Protein AF-A0A8J6E3K5-F1 (afdb_monomer)

pLDDT: mean 75.83, std 26.61, range [22.38, 98.75]

InterPro domains:
  IPR000668 Peptidase C1A, papain C-terminal [PF00112] (22-249)
  IPR000668 Peptidase C1A, papain C-terminal [SM00645] (22-256)
  IPR013128 Peptidase C1A [PTHR12411] (25-248)
  IPR025660 Cysteine peptidase, histidine active site [PS00639] (202-212)
  IPR038765 Papain-like cysteine peptidase superfamily [SSF54001] (11-250)

Nearest PDB structures (foldseek):
  8b5f-assembly1_A  TM=8.573E-01  e=1.958E-23  Homo sapiens
  5vpl-assembly1_A  TM=9.1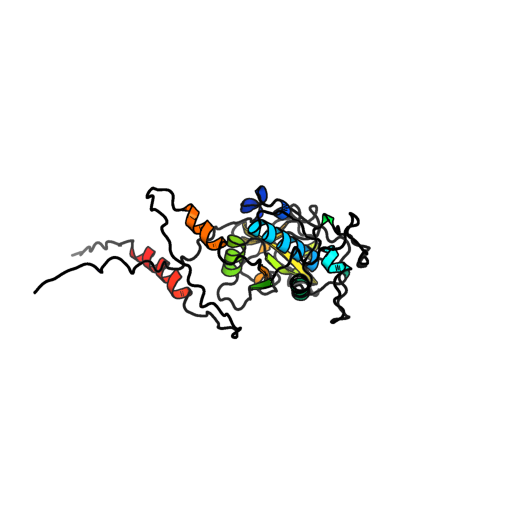21E-01  e=2.828E-18  Dermatophagoides farinae
  5vco-assembly2_E  TM=9.089E-01  e=4.333E-18  Dermatophagoides pteronyssinus
  5tdi-assembly1_A  TM=8.641E-01  e=6.721E-17  Homo sapiens
  1nb5-assembly1_A  TM=8.669E-01  e=3.276E-16  Sus scrofa

Organism: NCBI:txid201153

Sequence (329 aa):
MKHLFIALAVFATFTSSACLDLPNSFDARKKWGSSCPVLHDIKTQEHCGSCAFLSIAQVVSDRHCIATGSSIPFSAQWLMSCVDYEKEPDWVPCNGIPGNMVFDAVVEHGMVPETCLPYSSDDWVTPACPATCNDGTAFNKRTYTIKEYGIIDSASDDIVTAIQEEIFLRGPLFVAIDVYSDFNDYATGVYTCNQHSDEEPGAHAVRIVGWGVEDGIPYWLCTNTWGREWGSDGAFKIRRGVNECGIEGGFSAFPIFDRSGWALARMWAGKLVSGVSFLIAGLQFCSDVLSVKPLAAVSLRSRRKDLCESKEKSEYAGRGHRAIDLKMD

Structure (mmCIF, N/CA/C/O backbone):
data_AF-A0A8J6E3K5-F1
#
_entry.id   AF-A0A8J6E3K5-F1
#
loop_
_atom_site.group_PDB
_atom_site.id
_atom_site.type_symbol
_atom_site.label_atom_id
_atom_site.label_alt_id
_atom_site.label_comp_id
_atom_site.label_asym_id
_atom_site.label_entity_id
_atom_site.label_seq_id
_atom_site.pdbx_PDB_ins_code
_atom_site.Cartn_x
_atom_site.Cartn_y
_atom_site.Cartn_z
_atom_site.occupancy
_atom_site.B_iso_or_equiv
_atom_site.auth_seq_id
_atom_site.auth_comp_id
_atom_site.auth_asym_id
_atom_site.auth_atom_id
_atom_site.pdbx_PDB_model_num
ATOM 1 N N . MET A 1 1 ? -42.242 57.145 -8.388 1.00 32.75 1 MET A N 1
ATOM 2 C CA . MET A 1 1 ? -43.285 56.295 -8.996 1.00 32.75 1 MET A CA 1
ATOM 3 C C . MET A 1 1 ? -42.627 55.171 -9.777 1.00 32.75 1 MET A C 1
ATOM 5 O O . MET A 1 1 ? -42.050 55.437 -10.814 1.00 32.75 1 MET A O 1
ATOM 9 N N . LYS A 1 2 ? -42.675 53.959 -9.206 1.00 36.22 2 LYS A N 1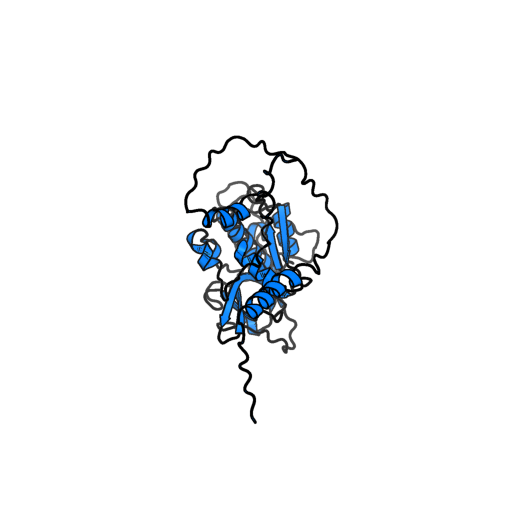
ATOM 10 C CA . LYS A 1 2 ? -42.964 52.680 -9.877 1.00 36.22 2 LYS A CA 1
ATOM 11 C C . LYS A 1 2 ? -42.411 52.512 -11.297 1.00 36.22 2 LYS A C 1
ATOM 13 O O . LYS A 1 2 ? -43.031 53.027 -12.204 1.00 36.22 2 LYS A O 1
ATOM 18 N N . HIS A 1 3 ? -41.354 51.715 -11.445 1.00 32.94 3 HIS A N 1
ATOM 19 C CA . HIS A 1 3 ? -41.186 50.590 -12.386 1.00 32.94 3 HIS A CA 1
ATOM 20 C C . HIS A 1 3 ? -39.803 49.984 -12.072 1.00 32.94 3 HIS A C 1
ATOM 22 O O . HIS A 1 3 ? -38.844 50.726 -11.936 1.00 32.94 3 HIS A O 1
ATOM 28 N N . LEU A 1 4 ? -39.573 48.689 -11.917 1.00 30.36 4 LEU A N 1
ATOM 29 C CA . LEU A 1 4 ? -40.425 47.516 -11.835 1.00 30.36 4 LEU A CA 1
ATOM 30 C C . LEU A 1 4 ? -39.474 46.392 -11.388 1.00 30.36 4 LEU A C 1
ATOM 32 O O . LEU A 1 4 ? -38.364 46.262 -11.894 1.00 30.36 4 LEU A O 1
ATOM 36 N N . PHE A 1 5 ? -39.921 45.640 -10.394 1.00 37.12 5 PHE A N 1
ATOM 37 C CA . PHE A 1 5 ? -39.362 44.389 -9.912 1.00 37.12 5 PHE A CA 1
ATOM 38 C C . PHE A 1 5 ? -38.934 43.465 -11.063 1.00 37.12 5 PHE A C 1
ATOM 40 O O . PHE A 1 5 ? -39.786 43.153 -11.882 1.00 37.12 5 PHE A O 1
ATOM 47 N N . ILE A 1 6 ? -37.668 43.029 -11.084 1.00 35.34 6 ILE A N 1
ATOM 48 C CA . ILE A 1 6 ? -37.152 41.690 -11.458 1.00 35.34 6 ILE A CA 1
ATOM 49 C C . ILE A 1 6 ? -35.643 41.742 -11.153 1.00 35.34 6 ILE A C 1
ATOM 51 O O . ILE A 1 6 ? -34.858 42.192 -11.976 1.00 35.34 6 ILE A O 1
ATOM 55 N N . ALA A 1 7 ? -35.239 41.363 -9.940 1.00 31.53 7 ALA A N 1
ATOM 56 C CA . ALA A 1 7 ? -33.861 40.968 -9.597 1.00 31.53 7 ALA A CA 1
ATOM 57 C C . ALA A 1 7 ? -33.824 40.423 -8.157 1.00 31.53 7 ALA A C 1
ATOM 59 O O . ALA A 1 7 ? -33.033 40.848 -7.324 1.00 31.53 7 ALA A O 1
ATOM 60 N N . LEU A 1 8 ? -34.749 39.525 -7.823 1.00 35.62 8 LEU A N 1
ATOM 61 C CA . LEU A 1 8 ? -34.829 38.904 -6.497 1.00 35.62 8 LEU A CA 1
ATOM 62 C C . LEU A 1 8 ? -35.101 37.409 -6.667 1.00 35.62 8 LEU A C 1
ATOM 64 O O . LEU A 1 8 ? -36.098 36.887 -6.191 1.00 35.62 8 LEU A O 1
ATOM 68 N N . ALA A 1 9 ? -34.246 36.738 -7.443 1.00 37.31 9 ALA A N 1
ATOM 69 C CA . ALA A 1 9 ? -34.253 35.279 -7.559 1.00 37.31 9 ALA A CA 1
ATOM 70 C C . ALA A 1 9 ? -32.959 34.704 -8.162 1.00 37.31 9 ALA A C 1
ATOM 72 O O . ALA A 1 9 ? -33.008 33.670 -8.808 1.00 37.31 9 ALA A O 1
ATOM 73 N N . VAL A 1 10 ? -31.797 35.342 -8.008 1.00 35.12 10 VAL A N 1
ATOM 74 C CA . VAL A 1 10 ? -30.523 34.705 -8.382 1.00 35.12 10 VAL A CA 1
ATOM 75 C C . VAL A 1 10 ? -29.445 35.265 -7.471 1.00 35.12 10 VAL A C 1
ATOM 77 O O . VAL A 1 10 ? -28.833 36.243 -7.841 1.00 35.12 10 VAL A O 1
ATOM 80 N N . PHE A 1 11 ? -29.296 34.746 -6.253 1.00 38.03 11 PHE A N 1
ATOM 81 C CA . PHE A 1 11 ? -28.059 34.792 -5.445 1.00 38.03 11 PHE A CA 1
ATOM 82 C C . PHE A 1 11 ? -28.334 34.111 -4.097 1.00 38.03 11 PHE A C 1
ATOM 84 O O . PHE A 1 11 ? -28.320 34.734 -3.042 1.00 38.03 11 PHE A O 1
ATOM 91 N N . ALA A 1 12 ? -28.652 32.816 -4.128 1.00 39.91 12 ALA A N 1
ATOM 92 C CA . ALA A 1 12 ? -28.707 31.999 -2.916 1.00 39.91 12 ALA A CA 1
ATOM 93 C C . ALA A 1 12 ? -28.520 30.512 -3.234 1.00 39.91 12 ALA A C 1
ATOM 95 O O . ALA A 1 12 ? -29.365 29.695 -2.903 1.00 39.91 12 ALA A O 1
ATOM 96 N N . THR A 1 13 ? -27.403 30.151 -3.866 1.00 38.75 13 THR A N 1
ATOM 97 C CA . THR A 1 13 ? -26.862 28.785 -3.776 1.00 38.75 13 THR A CA 1
ATOM 98 C C . THR A 1 13 ? -25.336 28.833 -3.817 1.00 38.75 13 THR A C 1
ATOM 100 O O . THR A 1 13 ? -24.702 28.241 -4.683 1.00 38.75 13 THR A O 1
ATOM 103 N N . PHE A 1 14 ? -24.720 29.536 -2.863 1.00 39.97 14 PHE A N 1
ATOM 104 C CA . PHE A 1 14 ? -23.453 29.033 -2.339 1.00 39.97 14 PHE A CA 1
ATOM 105 C C . PHE A 1 14 ? -23.836 27.900 -1.397 1.00 39.97 14 PHE A C 1
ATOM 107 O O . PHE A 1 14 ? -24.209 28.126 -0.247 1.00 39.97 14 PHE A O 1
ATOM 114 N N . THR A 1 15 ? -23.872 26.681 -1.927 1.00 39.41 15 THR A N 1
ATOM 115 C CA . THR A 1 15 ? -24.049 25.493 -1.103 1.00 39.41 15 THR A CA 1
ATOM 116 C C . THR A 1 15 ? -22.887 25.449 -0.124 1.00 39.41 15 THR A C 1
ATOM 118 O O . THR A 1 15 ? -21.736 25.274 -0.522 1.00 39.41 15 THR A O 1
ATOM 121 N N . SER A 1 16 ? -23.213 25.653 1.152 1.00 43.59 16 SER A N 1
ATOM 122 C CA . SER A 1 16 ? -22.469 25.138 2.297 1.00 43.59 16 SER A CA 1
ATOM 123 C C . SER A 1 16 ? -21.770 23.836 1.898 1.00 43.59 16 SER A C 1
ATOM 125 O O . SER A 1 16 ? -22.419 22.918 1.390 1.00 43.59 16 SER A O 1
ATOM 127 N N . SER A 1 17 ? -20.449 23.780 2.086 1.00 44.66 17 SER A N 1
ATOM 128 C CA . SER A 1 17 ? -19.716 22.519 2.068 1.00 44.66 17 SER A CA 1
ATOM 129 C C . SER A 1 17 ? -20.329 21.671 3.180 1.00 44.66 17 SER A C 1
ATOM 131 O O . SER A 1 17 ? -20.069 21.911 4.359 1.00 44.66 17 SER A O 1
ATOM 133 N N . ALA A 1 18 ? -21.270 20.796 2.833 1.00 53.44 18 ALA A N 1
ATOM 134 C CA . ALA A 1 18 ? -21.910 19.935 3.808 1.00 53.44 18 ALA A CA 1
ATOM 135 C C . ALA A 1 18 ? -20.816 19.052 4.417 1.00 53.44 18 ALA A C 1
ATOM 137 O O . ALA A 1 18 ? -20.079 18.409 3.670 1.00 53.44 18 ALA A O 1
ATOM 138 N N . CYS A 1 19 ? -20.696 19.052 5.750 1.00 63.31 19 CYS A N 1
ATOM 139 C CA . CYS A 1 19 ? -19.860 18.091 6.468 1.00 63.31 19 CYS A CA 1
ATOM 140 C C . CYS A 1 19 ? -20.247 16.694 5.946 1.00 63.31 19 CYS A C 1
ATOM 142 O O . CYS A 1 19 ? -21.440 16.375 5.885 1.00 63.31 19 CYS A O 1
ATOM 144 N N . LEU A 1 20 ? -19.268 15.943 5.439 1.00 80.69 20 LEU A N 1
ATOM 145 C CA . LEU A 1 20 ? -19.513 14.642 4.834 1.00 80.69 20 LEU A CA 1
ATOM 146 C C . LEU A 1 20 ? -20.018 13.702 5.934 1.00 80.69 20 LEU A C 1
ATOM 148 O O . LEU A 1 20 ? -19.345 13.522 6.941 1.00 80.69 20 LEU A O 1
ATOM 152 N N . ASP A 1 21 ? -21.211 13.141 5.754 1.00 89.75 21 ASP A N 1
ATOM 153 C CA . ASP A 1 21 ? -21.777 12.188 6.709 1.00 89.75 21 ASP A CA 1
ATOM 154 C C . ASP A 1 21 ? -21.109 10.821 6.503 1.00 89.75 21 ASP A C 1
ATOM 156 O O . ASP A 1 21 ? -21.400 10.104 5.539 1.00 89.75 21 ASP A O 1
ATOM 160 N N . LEU A 1 22 ? -20.120 10.521 7.346 1.00 92.62 22 LEU A N 1
ATOM 161 C CA . LEU A 1 22 ? -19.308 9.312 7.259 1.00 92.62 22 LEU A CA 1
ATOM 162 C C . LEU A 1 22 ? -19.993 8.154 8.000 1.00 92.62 22 LEU A C 1
ATOM 164 O O . LEU A 1 22 ? -20.387 8.309 9.155 1.00 92.62 22 LEU A O 1
ATOM 168 N N . PRO A 1 23 ? -20.099 6.958 7.392 1.00 96.06 23 PRO A N 1
ATOM 169 C CA . PRO A 1 23 ? -20.708 5.817 8.062 1.00 96.06 23 PRO A CA 1
ATOM 170 C C . PRO A 1 23 ? -19.840 5.315 9.226 1.00 96.06 23 PRO A C 1
ATOM 172 O O . PRO A 1 23 ? -18.612 5.388 9.187 1.00 96.06 23 PRO A O 1
ATOM 175 N N . ASN A 1 24 ? -20.472 4.679 10.218 1.00 95.56 24 ASN A N 1
ATOM 176 C CA . ASN A 1 24 ? -19.769 4.049 11.349 1.00 95.56 24 ASN A CA 1
ATOM 177 C C . ASN A 1 24 ? -18.791 2.938 10.927 1.00 95.56 24 ASN A C 1
ATOM 179 O O . ASN A 1 24 ? -17.858 2.623 11.661 1.00 95.56 24 ASN A O 1
ATOM 183 N N . SER A 1 25 ? -19.004 2.333 9.756 1.00 98.19 25 SER A N 1
ATOM 184 C CA . SER A 1 25 ? -18.079 1.372 9.160 1.00 98.19 25 SER A CA 1
ATOM 185 C C . SER A 1 25 ? -17.998 1.557 7.653 1.00 98.19 25 SER A C 1
ATOM 187 O O . SER A 1 25 ? -18.977 1.924 6.999 1.00 98.19 25 SER A O 1
ATOM 189 N N . PHE A 1 26 ? -16.823 1.289 7.104 1.00 98.56 26 PHE A N 1
ATOM 190 C CA . PHE A 1 26 ? -16.537 1.408 5.687 1.00 98.56 26 PHE A CA 1
ATOM 191 C C . PHE A 1 26 ? -15.449 0.416 5.287 1.00 98.56 26 PHE A C 1
ATOM 193 O O . PHE A 1 26 ? -14.493 0.205 6.025 1.00 98.56 26 PHE A O 1
ATOM 200 N N . ASP A 1 27 ? -15.578 -0.158 4.094 1.00 98.56 27 ASP A N 1
ATOM 201 C CA . ASP A 1 27 ? -14.558 -1.005 3.481 1.00 98.56 27 ASP A CA 1
ATOM 202 C C . ASP A 1 27 ? -14.508 -0.682 1.984 1.00 98.56 27 ASP A C 1
ATOM 204 O O . ASP A 1 27 ? -15.479 -0.914 1.251 1.00 98.56 27 ASP A O 1
ATOM 208 N N . ALA A 1 28 ? -13.383 -0.130 1.524 1.00 98.31 28 ALA A N 1
ATOM 209 C CA . ALA A 1 28 ? -13.171 0.249 0.130 1.00 98.31 28 ALA A CA 1
ATOM 210 C C . ALA A 1 28 ? -13.364 -0.941 -0.821 1.00 98.31 28 ALA A C 1
ATOM 212 O O . ALA A 1 28 ? -13.887 -0.773 -1.925 1.00 98.31 28 ALA A O 1
ATOM 213 N N . ARG A 1 29 ? -13.033 -2.156 -0.371 1.00 98.31 29 ARG A N 1
ATOM 214 C CA . ARG A 1 29 ? -13.189 -3.394 -1.142 1.00 98.31 29 ARG A CA 1
ATOM 215 C C . ARG A 1 29 ? -14.664 -3.721 -1.358 1.00 98.31 29 ARG A C 1
ATOM 217 O O . ARG A 1 29 ? -15.047 -4.159 -2.432 1.00 98.31 29 ARG A O 1
ATOM 224 N N . LYS A 1 30 ? -15.536 -3.418 -0.391 1.00 98.31 30 LYS A N 1
ATOM 225 C CA . LYS A 1 30 ? -16.992 -3.570 -0.569 1.00 98.31 30 LYS A CA 1
ATOM 226 C C . LYS A 1 30 ? -17.572 -2.511 -1.505 1.00 98.31 30 LYS A C 1
ATOM 228 O O . LYS A 1 30 ? -18.475 -2.815 -2.276 1.00 98.31 30 LYS A O 1
ATOM 233 N N . LYS A 1 31 ? -17.068 -1.272 -1.444 1.00 97.75 31 LYS A N 1
ATOM 234 C CA . LYS A 1 31 ? -17.573 -0.161 -2.269 1.00 97.75 31 LYS A CA 1
ATOM 235 C C . LYS A 1 31 ? -17.161 -0.269 -3.735 1.00 97.75 31 LYS A C 1
ATOM 237 O O . LYS A 1 31 ? -17.982 -0.009 -4.610 1.00 97.75 31 LYS A O 1
ATOM 242 N N . TRP A 1 32 ? -15.901 -0.608 -3.996 1.00 98.12 32 TRP A N 1
ATOM 243 C CA . TRP A 1 32 ? -15.320 -0.559 -5.338 1.00 98.12 32 TRP A CA 1
ATOM 244 C C . TRP A 1 32 ? -14.804 -1.905 -5.845 1.00 98.12 32 TRP A C 1
ATOM 246 O O . TRP A 1 32 ? -14.494 -1.991 -7.028 1.00 98.12 32 TRP A O 1
ATOM 256 N N . GLY A 1 33 ? -14.729 -2.952 -5.019 1.00 97.00 33 GLY A N 1
ATOM 257 C CA . GLY A 1 33 ? -14.051 -4.207 -5.366 1.00 97.00 33 GLY A CA 1
ATOM 258 C C . GLY A 1 33 ? -14.623 -4.949 -6.573 1.00 97.00 33 GLY A C 1
ATOM 259 O O . GLY A 1 33 ? -13.869 -5.562 -7.318 1.00 97.00 33 GLY A O 1
ATOM 260 N N . SER A 1 34 ? -15.926 -4.822 -6.852 1.00 96.56 34 SER A N 1
ATOM 261 C CA . SER A 1 34 ? -16.529 -5.395 -8.066 1.00 96.56 34 SER A CA 1
ATOM 262 C C . SER A 1 34 ? -16.046 -4.716 -9.354 1.00 96.56 34 SER A C 1
ATOM 264 O O . SER A 1 34 ? -15.855 -5.383 -10.366 1.00 96.56 34 SER A O 1
ATOM 266 N N . SER A 1 35 ? -15.833 -3.397 -9.320 1.00 97.25 35 SER A N 1
ATOM 267 C CA . SER A 1 35 ? -15.276 -2.617 -10.437 1.00 97.25 35 SER A CA 1
ATOM 268 C C . SER A 1 35 ? -13.748 -2.560 -10.441 1.00 97.25 35 SER A C 1
ATOM 270 O O . SER A 1 35 ? -13.149 -2.310 -11.481 1.00 97.25 35 SER A O 1
ATOM 272 N N . CYS A 1 36 ? -13.128 -2.780 -9.284 1.00 97.88 36 CYS A N 1
ATOM 273 C CA . CYS A 1 36 ? -11.695 -2.682 -9.053 1.00 97.88 36 CYS A CA 1
ATOM 274 C C . CYS A 1 36 ? -11.183 -3.903 -8.282 1.00 97.88 36 CYS A C 1
ATOM 276 O O . CYS A 1 36 ? -10.891 -3.786 -7.090 1.00 97.88 36 CYS A O 1
ATOM 278 N N . PRO A 1 37 ? -11.052 -5.066 -8.949 1.00 97.88 37 PRO A N 1
ATOM 279 C CA . PRO A 1 37 ? -10.566 -6.293 -8.323 1.00 97.88 37 PRO A CA 1
ATOM 280 C C . PRO A 1 37 ? -9.214 -6.161 -7.609 1.00 97.88 37 PRO A C 1
ATOM 282 O O . PRO A 1 37 ? -9.026 -6.822 -6.594 1.00 97.88 37 PRO A O 1
ATOM 285 N N . VAL A 1 38 ? -8.323 -5.264 -8.062 1.00 97.94 38 VAL A N 1
ATOM 286 C CA . VAL A 1 38 ? -7.013 -4.995 -7.418 1.00 97.94 38 VAL A CA 1
ATOM 287 C C . VAL A 1 38 ? -7.110 -4.624 -5.930 1.00 97.94 38 VAL A C 1
ATOM 289 O O . VAL A 1 38 ? -6.197 -4.912 -5.160 1.00 97.94 38 VAL A O 1
ATOM 292 N N . LEU A 1 39 ? -8.254 -4.093 -5.478 1.00 98.06 39 LEU A N 1
ATOM 293 C CA . LEU A 1 39 ? -8.516 -3.813 -4.059 1.00 98.06 39 LEU A CA 1
ATOM 294 C C . LEU A 1 39 ? -8.492 -5.073 -3.183 1.00 98.06 39 LEU A C 1
ATOM 296 O O . LEU A 1 39 ? -8.263 -4.987 -1.976 1.00 98.06 39 LEU A O 1
ATOM 300 N N . HIS A 1 40 ? -8.765 -6.237 -3.771 1.00 97.88 40 HIS A N 1
ATOM 301 C CA . HIS A 1 40 ? -8.749 -7.522 -3.082 1.00 97.88 40 HIS A CA 1
ATOM 302 C C . HIS A 1 40 ? -7.379 -8.195 -3.102 1.00 97.88 40 HIS A C 1
ATOM 304 O O . HIS A 1 40 ? -7.216 -9.203 -2.414 1.00 97.88 40 HIS A O 1
ATOM 310 N N . ASP A 1 41 ? -6.405 -7.662 -3.842 1.00 96.69 41 ASP A N 1
ATOM 311 C CA . ASP A 1 41 ? -5.070 -8.240 -3.907 1.00 96.69 41 ASP A CA 1
ATOM 312 C C . ASP A 1 41 ? -4.373 -8.072 -2.555 1.00 96.69 41 ASP A C 1
ATOM 314 O O . ASP A 1 41 ? -4.243 -6.960 -2.029 1.00 96.69 41 ASP A O 1
ATOM 318 N N . ILE A 1 42 ? -3.930 -9.202 -2.004 1.00 97.69 42 ILE A N 1
ATOM 319 C CA . ILE A 1 42 ? -3.089 -9.306 -0.813 1.00 97.69 42 ILE A CA 1
ATOM 320 C C . ILE A 1 42 ? -1.738 -9.817 -1.292 1.00 97.69 42 ILE A C 1
ATOM 322 O O . ILE A 1 42 ? -1.657 -10.887 -1.896 1.00 97.69 42 ILE A O 1
ATOM 326 N N . LYS A 1 43 ? -0.696 -9.017 -1.074 1.00 96.69 43 LYS A N 1
ATOM 327 C CA . LYS A 1 43 ? 0.667 -9.324 -1.504 1.00 96.69 43 LYS A CA 1
ATOM 328 C C . LYS A 1 43 ? 1.434 -10.029 -0.386 1.00 96.69 43 LYS A C 1
ATOM 330 O O . LYS A 1 43 ? 1.047 -9.978 0.780 1.00 96.69 43 LYS A O 1
ATOM 335 N N . THR A 1 44 ? 2.526 -10.672 -0.766 1.00 96.31 44 THR A N 1
ATOM 336 C CA . THR A 1 44 ? 3.509 -11.270 0.135 1.00 96.31 44 THR A CA 1
ATOM 337 C C . THR A 1 44 ? 4.865 -10.661 -0.193 1.00 96.31 44 THR A C 1
ATOM 339 O O . THR A 1 44 ? 5.236 -10.577 -1.362 1.00 96.31 44 THR A O 1
ATOM 342 N N . GLN A 1 45 ? 5.547 -10.154 0.828 1.00 93.88 45 GLN A N 1
ATOM 343 C CA . GLN A 1 45 ? 6.882 -9.573 0.733 1.00 93.88 45 GLN A CA 1
ATOM 344 C C . GLN A 1 45 ? 7.984 -10.610 0.945 1.00 93.88 45 GLN A C 1
ATOM 346 O O . GLN A 1 45 ? 9.159 -10.262 0.853 1.00 93.88 45 GLN A O 1
ATOM 351 N N . GLU A 1 46 ? 7.597 -11.854 1.256 1.00 92.50 46 GLU A N 1
ATOM 352 C CA . GLU A 1 46 ? 8.520 -12.961 1.498 1.00 92.50 46 GLU A CA 1
ATOM 353 C C . GLU A 1 46 ? 9.641 -12.548 2.480 1.00 92.50 46 GLU A C 1
ATOM 355 O O . GLU A 1 46 ? 9.410 -11.793 3.428 1.00 92.50 46 GLU A O 1
ATOM 360 N N . HIS A 1 47 ? 10.871 -13.017 2.269 1.00 91.56 47 HIS A N 1
ATOM 361 C CA . HIS A 1 47 ? 12.042 -12.623 3.054 1.00 91.56 47 HIS A CA 1
ATOM 362 C C . HIS A 1 47 ? 12.701 -11.370 2.467 1.00 91.56 47 HIS A C 1
ATOM 364 O O . HIS A 1 47 ? 13.787 -11.426 1.898 1.00 91.56 47 HIS A O 1
ATOM 370 N N . CYS A 1 48 ? 12.018 -10.230 2.532 1.00 94.56 48 CYS A N 1
ATOM 371 C CA . CYS A 1 48 ? 12.557 -8.945 2.096 1.00 94.56 48 CYS A CA 1
ATOM 372 C C . CYS A 1 48 ? 11.825 -7.799 2.809 1.00 94.56 48 CYS A C 1
ATOM 374 O O . CYS A 1 48 ? 10.593 -7.780 2.878 1.00 94.56 48 CYS A O 1
ATOM 376 N N . GLY A 1 49 ? 12.560 -6.795 3.295 1.00 94.50 49 GLY A N 1
ATOM 377 C CA . GLY A 1 49 ? 12.048 -5.562 3.913 1.00 94.50 49 GLY A CA 1
ATOM 378 C C . GLY A 1 49 ? 11.377 -4.598 2.926 1.00 94.50 49 GLY A C 1
ATOM 379 O O . GLY A 1 49 ? 11.636 -3.402 2.943 1.00 94.50 49 GLY A O 1
ATOM 380 N N . SER A 1 50 ? 10.516 -5.110 2.045 1.00 96.25 50 SER A N 1
ATOM 381 C CA . SER A 1 50 ? 9.924 -4.383 0.911 1.00 96.25 50 SER A CA 1
ATOM 382 C C . SER A 1 50 ? 8.489 -3.899 1.141 1.00 96.25 50 SER A C 1
ATOM 384 O O . SER A 1 50 ? 7.783 -3.543 0.193 1.00 96.25 50 SER A O 1
ATOM 386 N N . CYS A 1 51 ? 8.044 -3.853 2.399 1.00 96.69 51 CYS A N 1
ATOM 387 C CA . CYS A 1 51 ? 6.686 -3.458 2.777 1.00 96.69 51 CYS A CA 1
ATOM 388 C C . CYS A 1 51 ? 6.277 -2.096 2.194 1.00 96.69 51 CYS A C 1
ATOM 390 O O . CYS A 1 51 ? 5.150 -1.945 1.718 1.00 96.69 51 CYS A O 1
ATOM 392 N N . ALA A 1 52 ? 7.200 -1.127 2.152 1.00 96.56 52 ALA A N 1
ATOM 393 C CA . ALA A 1 52 ? 6.949 0.190 1.574 1.00 96.56 52 ALA A CA 1
ATOM 394 C C . ALA A 1 52 ? 6.615 0.104 0.076 1.00 96.56 52 ALA A C 1
ATOM 396 O O . ALA A 1 52 ? 5.609 0.658 -0.369 1.00 96.56 52 ALA A O 1
ATOM 397 N N . PHE A 1 53 ? 7.407 -0.646 -0.694 1.00 97.50 53 PHE A N 1
ATOM 398 C CA . PHE A 1 53 ? 7.209 -0.824 -2.132 1.00 97.50 53 PHE A CA 1
ATOM 399 C C . PHE A 1 53 ? 5.887 -1.513 -2.456 1.00 97.50 53 PHE A C 1
ATOM 401 O O . PHE A 1 53 ? 5.139 -1.041 -3.313 1.00 97.50 53 PHE A O 1
ATOM 408 N N . LEU A 1 54 ? 5.580 -2.608 -1.759 1.00 98.19 54 LEU A N 1
ATOM 409 C CA . LEU A 1 54 ? 4.353 -3.369 -1.982 1.00 98.19 54 LEU A CA 1
ATOM 410 C C . LEU A 1 54 ? 3.111 -2.576 -1.576 1.00 98.19 54 LEU A C 1
ATOM 412 O O . LEU A 1 54 ? 2.172 -2.479 -2.369 1.00 98.19 54 LEU A O 1
ATOM 416 N N . SER A 1 55 ? 3.129 -1.938 -0.403 1.00 97.88 55 SER A N 1
ATOM 417 C CA . SER A 1 55 ? 2.013 -1.111 0.063 1.00 97.88 55 SER A CA 1
ATOM 418 C C . SER A 1 55 ? 1.756 0.074 -0.868 1.00 97.88 55 SER A C 1
ATOM 420 O O . SER A 1 55 ? 0.606 0.340 -1.223 1.00 97.88 55 SER A O 1
ATOM 422 N N . ILE A 1 56 ? 2.806 0.759 -1.336 1.00 97.62 56 ILE A N 1
ATOM 423 C CA . ILE A 1 56 ? 2.666 1.876 -2.282 1.00 97.62 56 ILE A CA 1
ATOM 424 C C . ILE A 1 56 ? 2.161 1.380 -3.634 1.00 97.62 56 ILE A C 1
ATOM 426 O O . ILE A 1 56 ? 1.208 1.951 -4.160 1.00 97.62 56 ILE A O 1
ATOM 430 N N . ALA A 1 57 ? 2.714 0.294 -4.180 1.00 97.81 57 ALA A N 1
ATOM 431 C CA . ALA A 1 57 ? 2.240 -0.275 -5.439 1.00 97.81 57 ALA A CA 1
ATOM 432 C C . ALA A 1 57 ? 0.756 -0.675 -5.367 1.00 97.81 57 ALA A C 1
ATOM 434 O O . ALA A 1 57 ? -0.004 -0.380 -6.294 1.00 97.81 57 ALA A O 1
ATOM 435 N N . GLN A 1 58 ? 0.309 -1.270 -4.255 1.00 98.25 58 GLN A N 1
ATOM 436 C CA . GLN A 1 58 ? -1.105 -1.582 -4.022 1.00 98.25 58 GLN A CA 1
ATOM 437 C C . GLN A 1 58 ? -1.963 -0.312 -3.967 1.00 98.25 58 GLN A C 1
ATOM 439 O O . GLN A 1 58 ? -2.948 -0.215 -4.695 1.00 98.25 58 GLN A O 1
ATOM 444 N N . VAL A 1 59 ? -1.569 0.703 -3.192 1.00 97.88 59 VAL A N 1
ATOM 445 C CA . VAL A 1 59 ? -2.314 1.972 -3.081 1.00 97.88 59 VAL A CA 1
ATOM 446 C C . VAL A 1 59 ? -2.392 2.710 -4.423 1.00 97.88 59 VAL A C 1
ATOM 448 O O . VAL A 1 59 ? -3.446 3.250 -4.773 1.00 97.88 59 VAL A O 1
ATOM 451 N N . VAL A 1 60 ? -1.311 2.713 -5.208 1.00 96.75 60 VAL A N 1
ATOM 452 C CA . VAL A 1 60 ? -1.290 3.281 -6.565 1.00 96.75 60 VAL A CA 1
ATOM 453 C C . VAL A 1 60 ? -2.206 2.498 -7.497 1.00 96.75 60 VAL A C 1
ATOM 455 O O . VAL A 1 60 ? -2.968 3.121 -8.234 1.00 96.75 60 VAL A O 1
ATOM 458 N N . SER A 1 61 ? -2.214 1.167 -7.426 1.00 97.56 61 SER A N 1
ATOM 459 C CA . SER A 1 61 ? -3.103 0.310 -8.228 1.00 97.56 61 SER A CA 1
ATOM 460 C C . SER A 1 61 ? -4.577 0.556 -7.897 1.00 97.56 61 SER A C 1
ATOM 462 O O . SER A 1 61 ? -5.397 0.790 -8.789 1.00 97.56 61 SER A O 1
ATOM 464 N N . ASP A 1 62 ? -4.908 0.589 -6.607 1.00 97.88 62 ASP A N 1
ATOM 465 C CA . ASP A 1 62 ? -6.265 0.80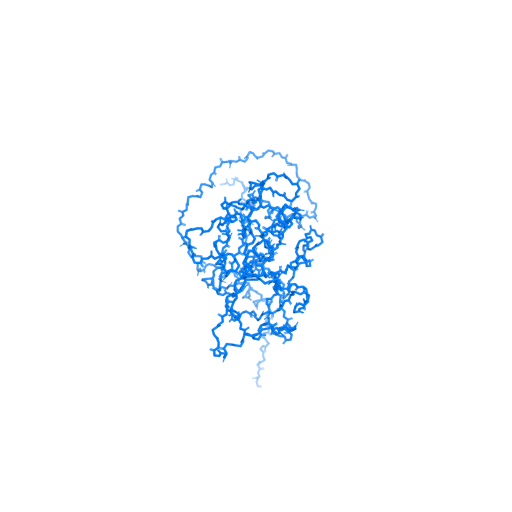3 -6.106 1.00 97.88 62 ASP A CA 1
ATOM 466 C C . ASP A 1 62 ? -6.814 2.148 -6.562 1.00 97.88 62 ASP A C 1
ATOM 468 O O . ASP A 1 62 ? -7.894 2.245 -7.154 1.00 97.88 62 ASP A O 1
ATOM 472 N N . ARG A 1 63 ? -6.042 3.207 -6.315 1.00 96.06 63 ARG A N 1
ATOM 473 C CA . ARG A 1 63 ? -6.441 4.569 -6.657 1.00 96.06 63 ARG A CA 1
ATOM 474 C C . ARG A 1 63 ? -6.412 4.805 -8.152 1.00 96.06 63 ARG A C 1
ATOM 476 O O . ARG A 1 63 ? -7.272 5.536 -8.639 1.00 96.06 63 ARG A O 1
ATOM 483 N N . HIS A 1 64 ? -5.516 4.155 -8.893 1.00 94.62 64 HIS A N 1
ATOM 484 C CA . HIS A 1 64 ? -5.567 4.167 -10.348 1.00 94.62 64 HIS A CA 1
ATOM 485 C C . HIS A 1 64 ? -6.855 3.535 -10.850 1.00 94.62 64 HIS A C 1
ATOM 487 O O . HIS A 1 64 ? -7.470 4.101 -11.741 1.00 94.62 64 HIS A O 1
ATOM 493 N N . CYS A 1 65 ? -7.324 2.432 -10.271 1.00 96.00 65 CYS A N 1
ATOM 494 C CA . CYS A 1 65 ? -8.591 1.847 -10.687 1.00 96.00 65 CYS A CA 1
ATOM 495 C C . CYS A 1 65 ? -9.792 2.721 -10.310 1.00 96.00 65 CYS A C 1
ATOM 497 O O . CYS A 1 65 ? -10.634 3.012 -11.160 1.00 96.00 65 CYS A O 1
ATOM 499 N N . ILE A 1 66 ? -9.851 3.232 -9.078 1.00 95.25 66 ILE A N 1
ATOM 500 C CA . ILE A 1 66 ? -10.927 4.134 -8.629 1.00 95.25 66 ILE A CA 1
ATOM 501 C C . ILE A 1 66 ? -10.938 5.432 -9.465 1.00 95.25 66 ILE A C 1
ATOM 503 O O . ILE A 1 66 ? -11.997 6.002 -9.768 1.00 95.25 66 ILE A O 1
ATOM 507 N N . ALA A 1 67 ? -9.760 5.900 -9.890 1.00 91.75 67 ALA A N 1
ATOM 508 C CA . ALA A 1 67 ? -9.604 7.031 -10.798 1.00 91.75 67 ALA A CA 1
ATOM 509 C C . ALA A 1 67 ? -9.938 6.688 -12.263 1.00 91.75 67 ALA A C 1
ATOM 511 O O . ALA A 1 67 ? -10.489 7.468 -13.036 1.00 91.75 67 ALA A O 1
ATOM 512 N N . THR A 1 68 ? -9.532 5.500 -12.636 1.00 91.62 68 THR A N 1
ATOM 513 C CA . THR A 1 68 ? -9.468 4.884 -13.948 1.00 91.62 68 THR A CA 1
ATOM 514 C C . THR A 1 68 ? -10.775 4.412 -14.554 1.00 91.62 68 THR A C 1
ATOM 516 O O . THR A 1 68 ? -11.160 4.723 -15.677 1.00 91.62 68 THR A O 1
ATOM 519 N N . GLY A 1 69 ? -11.403 3.532 -13.781 1.00 93.62 69 GLY A N 1
ATOM 520 C CA . GLY A 1 69 ? -12.044 2.328 -14.300 1.00 93.62 69 GLY A CA 1
ATOM 521 C C . GLY A 1 69 ? -11.062 1.212 -14.701 1.00 93.62 69 GLY A C 1
ATOM 522 O O . GLY A 1 69 ? -11.507 0.088 -14.905 1.00 93.62 69 GLY A O 1
ATOM 523 N N . SER A 1 70 ? -9.752 1.478 -14.809 1.00 93.81 70 SER A N 1
ATOM 524 C CA . SER A 1 70 ? -8.756 0.489 -15.248 1.00 93.81 70 SER A CA 1
ATOM 525 C C . SER A 1 70 ? -8.131 -0.238 -14.058 1.00 93.81 70 SER A C 1
ATOM 527 O O . SER A 1 70 ? -7.347 0.339 -13.309 1.00 93.81 70 SER A O 1
ATOM 529 N N . SER A 1 71 ? -8.466 -1.515 -13.887 1.00 96.12 71 SER A N 1
ATOM 530 C CA . SER A 1 71 ? -7.933 -2.356 -12.810 1.00 96.12 71 SER A CA 1
ATOM 531 C C . SER A 1 71 ? -6.584 -2.960 -13.206 1.00 96.12 71 SER A C 1
ATOM 533 O O . SER A 1 71 ? -6.537 -4.063 -13.748 1.00 96.12 71 SER A O 1
ATOM 535 N N . ILE A 1 72 ? -5.495 -2.228 -12.958 1.00 95.50 72 ILE A N 1
ATOM 536 C CA . ILE A 1 72 ? -4.123 -2.637 -13.291 1.00 95.50 72 ILE A CA 1
ATOM 537 C C . ILE A 1 72 ? -3.317 -2.776 -11.992 1.00 95.50 72 ILE A C 1
ATOM 539 O O . ILE A 1 72 ? -3.134 -1.768 -11.310 1.00 95.50 72 ILE A O 1
ATOM 543 N N . PRO A 1 73 ? -2.825 -3.978 -11.642 1.00 97.25 73 PRO A N 1
ATOM 544 C CA . PRO A 1 73 ? -1.849 -4.125 -10.571 1.00 97.25 73 PRO A CA 1
ATOM 545 C C . PRO A 1 73 ? -0.490 -3.611 -11.057 1.00 97.25 73 PRO A C 1
ATOM 547 O O . PRO A 1 73 ? -0.012 -4.021 -12.118 1.00 97.25 73 PRO A O 1
ATOM 550 N N . PHE A 1 74 ? 0.136 -2.717 -10.300 1.00 97.38 74 PHE A N 1
ATOM 551 C CA . PHE A 1 74 ? 1.463 -2.184 -10.599 1.00 97.38 74 PHE A CA 1
ATOM 552 C C . PHE A 1 74 ? 2.570 -2.951 -9.883 1.00 97.38 74 PHE A C 1
ATOM 554 O O . PHE A 1 74 ? 2.389 -3.445 -8.773 1.00 97.38 74 PHE A O 1
ATOM 561 N N . SER A 1 75 ? 3.726 -3.011 -10.539 1.00 97.25 75 SER A N 1
ATOM 562 C CA . SER A 1 75 ? 4.907 -3.725 -10.074 1.00 97.25 75 SER A CA 1
ATOM 563 C C . SER A 1 75 ? 5.613 -2.958 -8.958 1.00 97.25 75 SER A C 1
ATOM 565 O O . SER A 1 75 ? 6.164 -1.878 -9.184 1.00 97.25 75 SER A O 1
ATOM 567 N N . ALA A 1 76 ? 5.654 -3.548 -7.764 1.00 97.25 76 ALA A N 1
ATOM 568 C CA . ALA A 1 76 ? 6.569 -3.115 -6.709 1.00 97.25 76 ALA A CA 1
ATOM 569 C C . ALA A 1 76 ? 8.033 -3.418 -7.078 1.00 97.25 76 ALA A C 1
ATOM 571 O O . ALA A 1 76 ? 8.921 -2.617 -6.793 1.00 97.25 76 ALA A O 1
ATOM 572 N N . GLN A 1 77 ? 8.271 -4.529 -7.786 1.00 96.69 77 GLN A N 1
ATOM 573 C CA . GLN A 1 77 ? 9.605 -4.957 -8.212 1.00 96.69 77 GLN A CA 1
ATOM 574 C C . GLN A 1 77 ? 10.303 -3.921 -9.094 1.00 96.69 77 GLN A C 1
ATOM 576 O O . GLN A 1 77 ? 11.512 -3.744 -9.013 1.00 96.69 77 GLN A O 1
ATOM 581 N N . TRP A 1 78 ? 9.541 -3.213 -9.926 1.00 95.38 78 TRP A N 1
ATOM 582 C CA . TRP A 1 78 ? 10.043 -2.119 -10.752 1.00 95.38 78 TRP A CA 1
ATOM 583 C C . TRP A 1 78 ? 10.707 -1.025 -9.921 1.00 95.38 78 TRP A C 1
ATOM 585 O O . TRP A 1 78 ? 11.818 -0.602 -10.235 1.00 95.38 78 TRP A O 1
ATOM 595 N N . LEU A 1 79 ? 10.044 -0.608 -8.845 1.00 94.56 79 LEU A N 1
ATOM 596 C CA . LEU A 1 79 ? 10.584 0.387 -7.927 1.00 94.56 79 LEU A CA 1
ATOM 597 C C . LEU A 1 79 ? 11.784 -0.171 -7.158 1.00 94.56 79 LEU A C 1
ATOM 599 O O . LEU A 1 79 ? 12.744 0.546 -6.944 1.00 94.56 79 LEU A O 1
ATOM 603 N N . MET A 1 80 ? 11.766 -1.451 -6.787 1.00 94.38 80 MET A N 1
ATOM 604 C CA . MET A 1 80 ? 12.856 -2.061 -6.021 1.00 94.38 80 MET A CA 1
ATOM 605 C C . MET A 1 80 ? 14.128 -2.281 -6.842 1.00 94.38 80 MET A C 1
ATOM 607 O O . MET A 1 80 ? 15.218 -1.949 -6.400 1.00 94.38 80 MET A O 1
ATOM 611 N N . SER A 1 81 ? 14.005 -2.891 -8.018 1.00 93.88 81 SER A N 1
ATOM 612 C CA . SER A 1 81 ? 15.157 -3.388 -8.773 1.00 93.88 81 SER A CA 1
ATOM 613 C C . SER A 1 81 ? 15.709 -2.380 -9.766 1.00 93.88 81 SER A C 1
ATOM 615 O O . SER A 1 81 ? 16.892 -2.441 -10.085 1.00 93.88 81 SER A O 1
ATOM 617 N N . CYS A 1 82 ? 14.851 -1.518 -10.317 1.00 92.88 82 CYS A N 1
ATOM 618 C CA . CYS A 1 82 ? 15.149 -0.731 -11.515 1.00 92.88 82 CYS A CA 1
ATOM 619 C C . CYS A 1 82 ? 15.159 0.784 -11.294 1.00 92.88 82 CYS A C 1
ATOM 621 O O . CYS A 1 82 ? 15.451 1.527 -12.239 1.00 92.88 82 CYS A O 1
ATOM 623 N N . VAL A 1 83 ? 14.808 1.236 -10.090 1.00 90.88 83 VAL A N 1
ATOM 624 C CA . VAL A 1 83 ? 14.990 2.620 -9.661 1.00 90.88 83 VAL A CA 1
ATOM 625 C C . VAL A 1 83 ? 16.237 2.690 -8.800 1.00 90.88 83 VAL A C 1
ATOM 627 O O . VAL A 1 83 ? 16.492 1.818 -7.974 1.00 90.88 83 VAL A O 1
ATOM 630 N N . ASP A 1 84 ? 17.010 3.737 -9.036 1.00 85.81 84 ASP A N 1
ATOM 631 C CA . ASP A 1 84 ? 18.237 3.995 -8.317 1.00 85.81 84 ASP A CA 1
ATOM 632 C C . ASP A 1 84 ? 17.983 4.957 -7.145 1.00 85.81 84 ASP A C 1
ATOM 634 O O . ASP A 1 84 ? 17.436 6.047 -7.327 1.00 85.81 84 ASP A O 1
ATOM 638 N N . TYR A 1 85 ? 18.388 4.537 -5.947 1.00 84.44 85 TYR A N 1
ATOM 639 C CA . TYR A 1 85 ? 18.279 5.291 -4.696 1.00 84.44 85 TYR A CA 1
ATOM 640 C C . TYR A 1 85 ? 19.640 5.830 -4.208 1.00 84.44 85 TYR A C 1
ATOM 642 O O . TYR A 1 85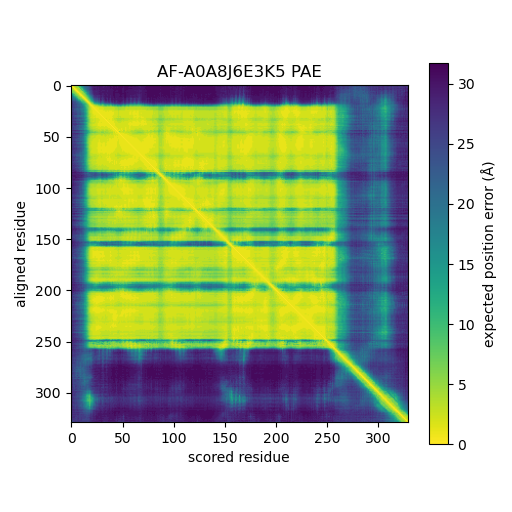 ? 19.731 6.321 -3.086 1.00 84.44 85 TYR A O 1
ATOM 650 N N . GLU A 1 86 ? 20.680 5.804 -5.056 1.00 65.81 86 GLU A N 1
ATOM 651 C CA . GLU A 1 86 ? 22.099 6.133 -4.796 1.00 65.81 86 GLU A CA 1
ATOM 652 C C . GLU A 1 86 ? 22.388 7.413 -3.989 1.00 65.81 86 GLU A C 1
ATOM 654 O O . GLU A 1 86 ? 23.468 7.543 -3.412 1.00 65.81 86 GLU A O 1
ATOM 659 N N . LYS A 1 87 ? 21.454 8.369 -3.913 1.00 62.47 87 LYS A N 1
ATOM 660 C CA . LYS A 1 87 ? 21.610 9.568 -3.068 1.00 62.47 87 LYS A CA 1
ATOM 661 C C . LYS A 1 87 ? 21.684 9.247 -1.573 1.00 62.47 87 LYS A C 1
ATOM 663 O O . LYS A 1 87 ? 22.117 10.106 -0.814 1.00 62.47 87 LYS A O 1
ATOM 668 N N . GLU A 1 88 ? 21.295 8.041 -1.170 1.00 66.06 88 GLU A N 1
ATOM 669 C CA . GLU A 1 88 ? 21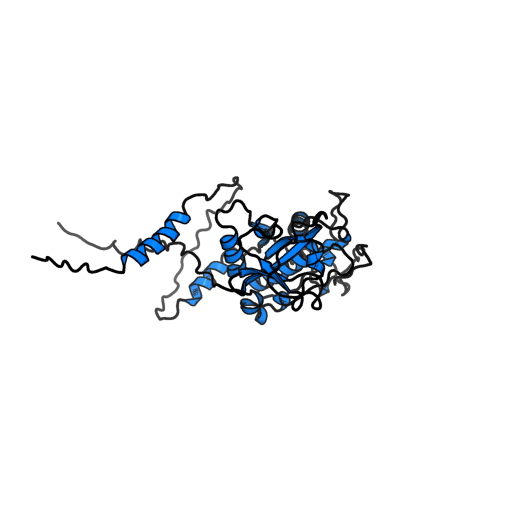.265 7.602 0.219 1.00 66.06 88 GLU A CA 1
ATOM 670 C C . GLU A 1 88 ? 21.827 6.167 0.327 1.00 66.06 88 GLU A C 1
ATOM 672 O O . GLU A 1 88 ? 21.073 5.194 0.251 1.00 66.06 88 GLU A O 1
ATOM 677 N N . PRO A 1 89 ? 23.155 6.001 0.473 1.00 61.62 89 PRO A N 1
ATOM 678 C CA . PRO A 1 89 ? 23.834 4.703 0.361 1.00 61.62 89 PRO A CA 1
ATOM 679 C C . PRO A 1 89 ? 23.434 3.679 1.435 1.00 61.62 89 PRO A C 1
ATOM 681 O O . PRO A 1 89 ? 23.735 2.495 1.286 1.00 61.62 89 PRO A O 1
ATOM 684 N N . ASP A 1 90 ? 22.758 4.120 2.496 1.00 69.12 90 ASP A N 1
ATOM 685 C CA . ASP A 1 90 ? 22.310 3.268 3.597 1.00 69.12 90 ASP A CA 1
ATOM 686 C C . ASP A 1 90 ? 20.984 2.538 3.296 1.00 69.12 90 ASP A C 1
ATOM 688 O O . ASP A 1 90 ? 20.631 1.591 4.003 1.00 69.12 90 ASP A O 1
ATOM 692 N N . TRP A 1 91 ? 20.255 2.920 2.237 1.00 71.75 91 TRP A N 1
ATOM 693 C CA . TRP A 1 91 ? 18.966 2.309 1.895 1.00 71.75 91 TRP A CA 1
ATOM 694 C C . TRP A 1 91 ? 19.097 1.282 0.771 1.00 71.75 91 TRP A C 1
ATOM 696 O O . TRP A 1 91 ? 19.216 1.609 -0.409 1.00 71.75 91 TRP A O 1
ATOM 706 N N . VAL A 1 92 ? 19.005 0.008 1.150 1.00 78.56 92 VAL A N 1
ATOM 707 C CA . VAL A 1 92 ? 18.892 -1.125 0.224 1.00 78.56 92 VAL A CA 1
ATOM 708 C C . VAL A 1 92 ? 17.429 -1.582 0.214 1.00 78.56 92 VAL A C 1
ATOM 710 O O . VAL A 1 92 ? 16.883 -1.799 1.293 1.00 78.56 92 VAL A O 1
ATOM 713 N N . PRO A 1 93 ? 16.773 -1.788 -0.945 1.00 85.25 93 PRO A N 1
ATOM 714 C CA . PRO A 1 93 ? 15.331 -2.055 -1.005 1.00 85.25 93 PRO A CA 1
ATOM 715 C C . PRO A 1 93 ? 14.823 -3.201 -0.113 1.00 85.25 93 PRO A C 1
ATOM 717 O O . PRO A 1 93 ? 13.730 -3.096 0.437 1.00 85.25 93 PRO A O 1
ATOM 720 N N . CYS A 1 94 ? 15.605 -4.272 0.075 1.00 91.44 94 CYS A N 1
ATOM 721 C CA . CYS A 1 94 ? 15.248 -5.366 0.990 1.00 91.44 94 CYS A CA 1
ATOM 722 C C . CYS A 1 94 ? 15.652 -5.164 2.460 1.00 91.44 94 CYS A C 1
ATOM 724 O O . CYS A 1 94 ? 15.247 -5.971 3.292 1.00 91.44 94 CYS A O 1
ATOM 726 N N . ASN A 1 95 ? 16.360 -4.087 2.802 1.00 89.50 95 ASN A N 1
ATOM 727 C CA . ASN A 1 95 ? 16.676 -3.706 4.185 1.00 89.50 95 ASN A CA 1
ATOM 728 C C . ASN A 1 95 ? 15.691 -2.667 4.751 1.00 89.50 95 ASN A C 1
ATOM 730 O O . ASN A 1 95 ? 15.827 -2.253 5.899 1.00 89.50 95 ASN A O 1
ATOM 734 N N . GLY A 1 96 ? 14.699 -2.259 3.956 1.00 89.69 96 GLY A N 1
ATOM 735 C CA . GLY A 1 96 ? 13.774 -1.184 4.289 1.00 89.69 96 GLY A CA 1
ATOM 736 C C . GLY A 1 96 ? 14.142 0.120 3.592 1.00 89.69 96 GLY A C 1
ATOM 737 O O . GLY A 1 96 ? 15.299 0.387 3.287 1.00 89.69 96 GLY A O 1
ATOM 738 N N . ILE A 1 97 ? 13.127 0.934 3.316 1.00 90.81 97 ILE A N 1
ATOM 739 C CA . ILE A 1 97 ? 13.276 2.282 2.771 1.00 90.81 97 ILE A CA 1
ATOM 740 C C . ILE A 1 97 ? 12.113 3.154 3.272 1.00 90.81 97 ILE A C 1
ATOM 742 O O . ILE A 1 97 ? 10.991 2.649 3.418 1.00 90.81 97 ILE A O 1
ATOM 746 N N . PRO A 1 98 ? 12.323 4.457 3.514 1.00 91.25 98 PRO A N 1
ATOM 747 C CA . PRO A 1 98 ? 11.239 5.372 3.843 1.00 91.25 98 PRO A CA 1
ATOM 748 C C . PRO A 1 98 ? 10.185 5.468 2.729 1.00 91.25 98 PRO A C 1
ATOM 750 O O . PRO A 1 98 ? 10.502 5.593 1.544 1.00 91.25 98 PRO A O 1
ATOM 753 N N . GLY A 1 99 ? 8.904 5.470 3.109 1.00 92.75 99 GLY A N 1
ATOM 754 C CA . GLY A 1 99 ? 7.792 5.508 2.151 1.00 92.75 99 GLY A CA 1
ATOM 755 C C . GLY A 1 99 ? 7.781 6.751 1.252 1.00 92.75 99 GLY A C 1
ATOM 756 O O . GLY A 1 99 ? 7.407 6.655 0.084 1.00 92.75 99 GLY A O 1
ATOM 757 N N . ASN A 1 100 ? 8.230 7.909 1.748 1.00 92.12 100 ASN A N 1
ATOM 758 C CA . ASN A 1 100 ? 8.318 9.139 0.953 1.00 92.12 100 ASN A CA 1
ATOM 759 C C . ASN A 1 100 ? 9.287 8.992 -0.229 1.00 92.12 100 ASN A C 1
ATOM 761 O O . ASN A 1 100 ? 8.944 9.404 -1.331 1.00 92.12 100 ASN A O 1
ATOM 765 N N . MET A 1 101 ? 10.430 8.323 -0.043 1.00 92.25 101 MET A N 1
ATOM 766 C CA . MET A 1 101 ? 11.391 8.086 -1.128 1.00 92.25 101 MET A CA 1
ATOM 767 C C . MET A 1 101 ? 10.799 7.203 -2.229 1.00 92.25 101 MET A C 1
ATOM 769 O O . MET A 1 101 ? 11.043 7.411 -3.416 1.00 92.25 101 MET A O 1
ATOM 773 N N . VAL A 1 102 ? 9.981 6.222 -1.848 1.00 94.12 102 VAL A N 1
ATOM 774 C CA . VAL A 1 102 ? 9.293 5.359 -2.811 1.00 94.12 102 VAL A CA 1
ATOM 775 C C . VAL A 1 102 ? 8.201 6.135 -3.551 1.00 94.12 102 VAL A C 1
ATOM 777 O O . VAL A 1 102 ? 8.064 5.980 -4.761 1.00 94.12 102 VAL A O 1
ATOM 780 N N . PHE A 1 103 ? 7.451 7.012 -2.878 1.00 94.19 103 PHE A N 1
ATOM 781 C CA . PHE A 1 103 ? 6.506 7.902 -3.560 1.00 94.19 103 PHE A CA 1
ATOM 782 C C . PHE A 1 103 ? 7.199 8.879 -4.516 1.00 94.19 103 PHE A C 1
ATOM 784 O O . PHE A 1 103 ? 6.722 9.053 -5.639 1.00 94.19 103 PHE A O 1
ATOM 791 N N . ASP A 1 104 ? 8.328 9.464 -4.114 1.00 92.50 104 ASP A N 1
ATOM 792 C CA . ASP A 1 104 ? 9.145 10.326 -4.973 1.00 92.50 104 ASP A CA 1
ATOM 793 C C . ASP A 1 104 ? 9.605 9.558 -6.225 1.00 92.50 104 ASP A C 1
ATOM 795 O O . ASP A 1 104 ? 9.462 10.054 -7.343 1.00 92.50 104 ASP A O 1
ATOM 799 N N . ALA A 1 105 ? 10.028 8.298 -6.070 1.00 92.12 105 ALA A N 1
ATOM 800 C CA . ALA A 1 105 ? 10.358 7.420 -7.191 1.00 92.12 105 ALA A CA 1
ATOM 801 C C . ALA A 1 105 ? 9.162 7.156 -8.125 1.00 92.12 105 ALA A C 1
ATOM 803 O O . ALA A 1 105 ? 9.329 7.130 -9.345 1.00 92.12 105 ALA A O 1
ATOM 804 N N . VAL A 1 106 ? 7.945 6.996 -7.592 1.00 93.75 106 VAL A N 1
ATOM 805 C CA . VAL A 1 106 ? 6.730 6.852 -8.416 1.00 93.75 106 VAL A CA 1
ATOM 806 C C . VAL A 1 106 ? 6.439 8.135 -9.204 1.00 93.75 106 VAL A C 1
ATOM 808 O O . VAL A 1 106 ? 6.017 8.056 -10.360 1.00 93.75 106 VAL A O 1
ATOM 811 N N . VAL A 1 107 ? 6.669 9.313 -8.616 1.00 91.88 107 VAL A N 1
ATOM 812 C CA . VAL A 1 107 ? 6.523 10.607 -9.306 1.00 91.88 107 VAL A CA 1
ATOM 813 C C . VAL A 1 107 ? 7.573 10.758 -10.413 1.00 91.88 107 VAL A C 1
ATOM 815 O O . VAL A 1 107 ? 7.235 11.138 -11.534 1.00 91.88 107 VAL A O 1
ATOM 818 N N . GLU A 1 108 ? 8.836 10.448 -10.120 1.00 90.69 108 GLU A N 1
ATOM 819 C CA . GLU A 1 108 ? 9.964 10.672 -11.031 1.00 90.69 108 GLU A CA 1
ATOM 820 C C . GLU A 1 108 ? 10.025 9.646 -12.171 1.00 90.69 108 GLU A C 1
ATOM 822 O O . GLU A 1 108 ? 10.274 9.995 -13.330 1.00 90.69 108 GLU A O 1
ATOM 827 N N . HIS A 1 109 ? 9.782 8.373 -11.861 1.00 90.69 109 HIS A N 1
ATOM 828 C CA . HIS A 1 109 ? 10.001 7.263 -12.786 1.00 90.69 109 HIS A CA 1
ATOM 829 C C . HIS A 1 109 ? 8.717 6.592 -13.266 1.00 90.69 109 HIS A C 1
ATOM 831 O O . HIS A 1 109 ? 8.781 5.803 -14.209 1.00 90.69 109 HIS A O 1
ATOM 837 N N . GLY A 1 110 ? 7.567 6.891 -12.658 1.00 92.62 110 GLY A N 1
ATOM 838 C CA . GLY A 1 110 ? 6.323 6.180 -12.928 1.00 92.62 110 GLY A CA 1
ATOM 839 C C . GLY A 1 110 ? 6.389 4.705 -12.532 1.00 92.62 110 GLY A C 1
ATOM 840 O O . GLY A 1 110 ? 7.293 4.247 -11.831 1.00 92.62 110 GLY A O 1
ATOM 841 N N . MET A 1 111 ? 5.405 3.944 -12.999 1.00 94.00 111 MET A N 1
ATOM 842 C CA . MET A 1 111 ? 5.289 2.513 -12.735 1.00 94.00 111 MET A CA 1
ATOM 843 C C . MET A 1 111 ? 5.063 1.713 -14.014 1.00 94.00 111 MET A C 1
ATOM 845 O O . MET A 1 111 ? 4.613 2.230 -15.040 1.00 94.00 111 MET A O 1
ATOM 849 N N . VAL A 1 112 ? 5.328 0.413 -13.921 1.00 95.50 112 VAL A N 1
ATOM 850 C CA . VAL A 1 112 ? 4.942 -0.582 -14.926 1.00 95.50 112 VAL A CA 1
ATOM 851 C C . VAL A 1 112 ? 3.952 -1.576 -14.312 1.00 95.50 112 VAL A C 1
ATOM 853 O O . VAL A 1 112 ? 3.934 -1.742 -13.089 1.00 95.50 112 VAL A O 1
ATOM 856 N N . PRO A 1 113 ? 3.112 -2.244 -15.120 1.00 96.31 113 PRO A N 1
ATOM 857 C CA . PRO A 1 113 ? 2.230 -3.291 -14.618 1.00 96.31 113 PRO A CA 1
ATOM 858 C C . PRO A 1 113 ? 3.013 -4.444 -13.978 1.00 96.31 113 PRO A C 1
ATOM 860 O O . PRO A 1 113 ? 4.108 -4.781 -14.425 1.00 96.31 113 PRO A O 1
ATOM 863 N N . GLU A 1 114 ? 2.414 -5.107 -12.994 1.00 96.56 114 GLU A N 1
ATOM 864 C CA . GLU A 1 114 ? 2.939 -6.323 -12.360 1.00 96.56 114 GLU A CA 1
ATOM 865 C C . GLU A 1 114 ? 3.272 -7.406 -13.398 1.00 96.56 114 GLU A C 1
ATOM 867 O O . GLU A 1 114 ? 4.259 -8.114 -13.267 1.00 96.56 114 GLU A O 1
ATOM 872 N N . THR A 1 115 ? 2.507 -7.499 -14.489 1.00 96.00 115 THR A N 1
ATOM 873 C CA . THR A 1 115 ? 2.770 -8.459 -15.574 1.00 96.00 115 THR A CA 1
ATOM 874 C C . THR A 1 115 ? 4.066 -8.180 -16.341 1.00 96.00 115 THR A C 1
ATOM 876 O O . THR A 1 115 ? 4.608 -9.099 -16.951 1.00 96.00 115 THR A O 1
ATOM 879 N N . CYS A 1 116 ? 4.560 -6.935 -16.340 1.00 96.25 116 CYS A N 1
ATOM 880 C CA . CYS A 1 116 ? 5.847 -6.582 -16.946 1.00 96.25 116 CYS A CA 1
ATOM 881 C C . CYS A 1 116 ? 7.009 -7.025 -16.053 1.00 96.25 116 CYS A C 1
ATOM 883 O O . CYS A 1 116 ? 7.971 -7.593 -16.560 1.00 96.25 116 CYS A O 1
ATOM 885 N N . LEU A 1 117 ? 6.925 -6.790 -14.742 1.00 96.69 117 LEU A N 1
ATOM 886 C CA . LEU A 1 117 ? 7.956 -7.218 -13.801 1.00 96.69 117 LEU A CA 1
ATOM 887 C C . LEU A 1 117 ? 7.303 -7.771 -12.527 1.00 96.69 117 LEU A C 1
ATOM 889 O O . LEU A 1 117 ? 7.014 -6.995 -11.612 1.00 96.69 117 LEU A O 1
ATOM 893 N N . PRO A 1 118 ? 7.021 -9.083 -12.484 1.00 96.62 118 PRO A N 1
ATOM 894 C CA . PRO A 1 118 ? 6.416 -9.715 -11.320 1.00 96.62 118 PRO A CA 1
ATOM 895 C C . PRO A 1 118 ? 7.306 -9.605 -10.085 1.00 96.62 118 PRO A C 1
ATOM 897 O O . PRO A 1 118 ? 8.533 -9.586 -10.198 1.00 96.62 118 PRO A O 1
ATOM 900 N N . TYR A 1 119 ? 6.684 -9.552 -8.912 1.00 97.06 119 TYR A N 1
ATOM 901 C CA . TYR A 1 119 ? 7.395 -9.548 -7.642 1.00 97.06 119 TYR A CA 1
ATOM 902 C C . TYR A 1 119 ? 8.201 -10.834 -7.428 1.00 97.06 119 TYR A C 1
ATOM 904 O O . TYR A 1 119 ? 7.710 -11.945 -7.644 1.00 97.06 119 TYR A O 1
ATOM 912 N N . SER A 1 120 ? 9.433 -10.666 -6.963 1.00 94.19 120 SER A N 1
ATOM 913 C CA . SER A 1 120 ? 10.323 -11.739 -6.541 1.00 94.19 120 SER A CA 1
ATOM 914 C C . SER A 1 120 ? 11.268 -11.229 -5.458 1.00 94.19 120 SER A C 1
ATOM 916 O O . SER A 1 120 ? 11.759 -10.104 -5.530 1.00 94.19 120 SER A O 1
ATOM 918 N N . SER A 1 121 ? 11.589 -12.080 -4.497 1.00 89.06 121 SER A N 1
ATOM 919 C CA . SER A 1 121 ? 12.605 -11.824 -3.477 1.00 89.06 121 SER A CA 1
ATOM 920 C C . SER A 1 121 ? 13.645 -12.937 -3.504 1.00 89.06 121 SER A C 1
ATOM 922 O O . SER A 1 121 ? 13.279 -14.090 -3.737 1.00 89.06 121 SER A O 1
ATOM 924 N N . ASP A 1 122 ? 14.900 -12.619 -3.201 1.00 85.50 122 ASP A N 1
ATOM 925 C CA . ASP A 1 122 ? 15.975 -13.606 -3.062 1.00 85.50 122 ASP A CA 1
ATOM 926 C C . ASP A 1 122 ? 16.630 -13.468 -1.683 1.00 85.50 122 ASP A C 1
ATOM 928 O O . ASP A 1 122 ? 17.664 -12.833 -1.551 1.00 85.50 122 ASP A O 1
ATOM 932 N N . ASP A 1 123 ? 15.960 -13.973 -0.641 1.00 88.50 123 ASP A N 1
ATOM 933 C CA . ASP A 1 123 ? 16.439 -14.020 0.754 1.00 88.50 123 ASP A CA 1
ATOM 934 C C . ASP A 1 123 ? 17.220 -12.769 1.209 1.00 88.50 123 ASP A C 1
ATOM 936 O O . ASP A 1 123 ? 18.441 -12.771 1.361 1.00 88.50 123 ASP A O 1
ATOM 940 N N . TRP A 1 124 ? 16.493 -11.667 1.398 1.00 90.06 124 TRP A N 1
ATOM 941 C CA . TRP A 1 124 ? 16.994 -10.336 1.766 1.00 90.06 124 TRP A CA 1
ATOM 942 C C . TRP A 1 124 ? 17.858 -9.640 0.709 1.00 90.06 124 TRP A C 1
ATOM 944 O O . TRP A 1 124 ? 18.238 -8.482 0.890 1.00 90.06 124 TRP A O 1
ATOM 954 N N . VAL A 1 125 ? 18.107 -10.273 -0.436 1.00 89.19 125 VAL A N 1
ATOM 955 C CA . VAL A 1 125 ? 18.761 -9.661 -1.593 1.00 89.19 125 VAL A CA 1
ATOM 956 C C . VAL A 1 125 ? 17.708 -9.122 -2.554 1.00 89.19 125 VAL A C 1
ATOM 958 O O . VAL A 1 125 ? 16.732 -9.785 -2.906 1.00 89.19 125 VAL A O 1
ATOM 961 N N . THR A 1 126 ? 17.913 -7.880 -2.996 1.00 90.12 126 THR A N 1
ATOM 962 C CA . THR A 1 126 ? 17.085 -7.271 -4.041 1.00 90.12 126 THR A CA 1
ATOM 963 C C . THR A 1 126 ? 17.494 -7.838 -5.401 1.00 90.12 126 THR A C 1
ATOM 965 O O . THR A 1 126 ? 18.651 -7.663 -5.795 1.00 90.12 126 THR A O 1
ATOM 968 N N . PRO A 1 127 ? 16.583 -8.487 -6.149 1.00 91.94 127 PRO A N 1
ATOM 969 C CA . PRO A 1 127 ? 16.895 -8.968 -7.489 1.00 91.94 127 PRO A CA 1
ATOM 970 C C . PRO A 1 127 ? 17.353 -7.832 -8.407 1.00 91.94 127 PRO A C 1
ATOM 972 O O . PRO A 1 127 ? 16.856 -6.708 -8.318 1.00 91.94 127 PRO A O 1
ATOM 975 N N . ALA A 1 128 ? 18.280 -8.121 -9.316 1.00 92.31 128 ALA A N 1
ATOM 976 C CA . ALA A 1 128 ? 18.764 -7.131 -10.273 1.00 92.31 128 ALA A CA 1
ATOM 977 C C . ALA A 1 128 ? 17.666 -6.711 -11.268 1.00 92.31 128 ALA A C 1
ATOM 979 O O . ALA A 1 128 ? 16.809 -7.515 -11.639 1.00 92.31 128 ALA A O 1
ATOM 980 N N . CYS A 1 129 ? 17.723 -5.467 -11.758 1.00 94.00 129 CYS A N 1
ATOM 981 C CA . CYS A 1 129 ? 16.841 -5.025 -12.837 1.00 94.00 129 CYS A CA 1
ATOM 982 C C . CYS A 1 129 ? 17.101 -5.832 -14.121 1.00 94.00 129 CYS A C 1
ATOM 984 O O . CYS A 1 129 ? 18.229 -5.805 -14.629 1.00 94.00 129 CYS A O 1
ATOM 986 N N . PRO A 1 130 ? 16.093 -6.505 -14.705 1.00 95.50 130 PRO A N 1
ATOM 987 C CA . PRO A 1 130 ? 16.253 -7.093 -16.027 1.00 95.50 130 PRO A CA 1
ATOM 988 C C . PRO A 1 130 ? 16.293 -6.003 -17.107 1.00 95.50 130 PRO A C 1
ATOM 990 O O . PRO A 1 130 ? 15.889 -4.867 -16.886 1.00 95.50 130 PRO A O 1
ATOM 993 N N . ALA A 1 131 ? 16.756 -6.345 -18.311 1.00 95.06 131 ALA A N 1
ATOM 994 C CA . ALA A 1 131 ? 16.824 -5.388 -19.423 1.00 95.06 131 ALA A CA 1
ATOM 995 C C . ALA A 1 131 ? 15.444 -5.044 -20.024 1.00 95.06 131 ALA A C 1
ATOM 997 O O . ALA A 1 131 ? 15.268 -3.977 -20.615 1.00 95.06 131 ALA A O 1
ATOM 998 N N . THR A 1 132 ? 14.477 -5.955 -19.897 1.00 95.81 132 THR A N 1
ATOM 999 C CA . THR A 1 132 ? 13.140 -5.871 -20.498 1.00 95.81 132 THR A CA 1
ATOM 1000 C C . THR A 1 132 ? 12.082 -6.413 -19.543 1.00 95.81 132 THR A C 1
ATOM 1002 O O . THR A 1 132 ? 12.400 -7.119 -18.586 1.00 95.81 132 THR A O 1
ATOM 1005 N N . CYS A 1 133 ? 10.816 -6.126 -19.840 1.00 96.12 133 CYS A N 1
ATOM 1006 C CA . CYS A 1 133 ? 9.677 -6.799 -19.231 1.00 96.12 133 CYS A CA 1
ATOM 1007 C C . CYS A 1 133 ? 9.726 -8.320 -19.482 1.00 96.12 133 CYS A C 1
ATOM 1009 O O . CYS A 1 133 ? 10.395 -8.801 -20.402 1.00 96.12 133 CYS A O 1
ATOM 1011 N N . ASN A 1 134 ? 8.943 -9.068 -18.706 1.00 95.62 134 ASN A N 1
ATOM 1012 C CA . ASN A 1 134 ? 8.778 -10.519 -18.799 1.00 95.62 134 ASN A CA 1
ATOM 1013 C C . ASN A 1 134 ? 8.276 -10.996 -20.180 1.00 95.62 134 ASN A C 1
ATOM 1015 O O . ASN A 1 134 ? 8.543 -12.121 -20.587 1.00 95.62 134 ASN A O 1
ATOM 1019 N N . ASP A 1 135 ? 7.581 -10.138 -20.929 1.00 94.75 135 ASP A N 1
ATOM 1020 C CA . ASP A 1 135 ? 7.131 -10.404 -22.303 1.00 94.75 135 ASP A CA 1
ATOM 1021 C C . ASP A 1 135 ? 8.154 -9.993 -23.386 1.00 94.75 135 ASP A C 1
ATOM 1023 O O . ASP A 1 135 ? 7.863 -10.059 -24.581 1.00 94.75 135 ASP A O 1
ATOM 1027 N N . GLY A 1 136 ? 9.350 -9.556 -22.981 1.00 95.00 136 GLY A N 1
ATOM 1028 C CA . GLY A 1 136 ? 10.424 -9.096 -23.862 1.00 95.00 136 GLY A CA 1
ATOM 1029 C C . GLY A 1 136 ? 10.289 -7.645 -24.334 1.00 95.00 136 GLY A C 1
ATOM 1030 O O . GLY A 1 136 ? 11.157 -7.162 -25.063 1.00 95.00 136 GLY A O 1
ATOM 1031 N N . THR A 1 137 ? 9.238 -6.922 -23.937 1.00 93.81 137 THR A N 1
ATOM 1032 C CA . THR A 1 137 ? 9.065 -5.510 -24.304 1.00 93.81 137 THR A CA 1
ATOM 1033 C C . THR A 1 137 ? 9.940 -4.579 -23.462 1.00 93.81 137 THR A C 1
ATOM 1035 O O . THR A 1 137 ? 10.359 -4.899 -22.350 1.00 93.81 137 THR A O 1
ATOM 1038 N N . ALA A 1 138 ? 10.244 -3.391 -23.989 1.00 92.94 138 ALA A N 1
ATOM 1039 C CA . ALA A 1 138 ? 10.953 -2.370 -23.223 1.00 92.94 138 ALA A CA 1
ATOM 1040 C C . ALA A 1 138 ? 10.059 -1.791 -22.112 1.00 92.94 138 ALA A C 1
ATOM 1042 O O . ALA A 1 138 ? 8.855 -1.613 -22.306 1.00 92.94 138 ALA A O 1
ATOM 1043 N N . PHE A 1 139 ? 10.652 -1.409 -20.976 1.00 91.75 139 PHE A N 1
ATOM 1044 C CA . PHE A 1 139 ? 9.910 -0.769 -19.888 1.00 91.75 139 PHE A CA 1
ATOM 1045 C C . PHE A 1 139 ? 9.240 0.529 -20.343 1.00 91.75 139 PHE A C 1
ATOM 1047 O O . PHE A 1 139 ? 9.905 1.510 -20.690 1.00 91.75 139 PHE A O 1
ATOM 1054 N N . ASN A 1 140 ? 7.912 0.573 -20.266 1.00 82.69 140 ASN A N 1
ATOM 1055 C CA . ASN A 1 140 ? 7.145 1.772 -20.573 1.00 82.69 140 ASN A CA 1
ATOM 1056 C C . ASN A 1 140 ? 6.856 2.598 -19.309 1.00 82.69 140 ASN A C 1
ATOM 1058 O O . ASN A 1 140 ? 5.741 2.635 -18.792 1.00 82.69 140 ASN A O 1
ATOM 1062 N N . LYS A 1 141 ? 7.896 3.290 -18.841 1.00 70.56 141 LYS A N 1
ATOM 1063 C CA . LYS A 1 141 ? 7.928 4.051 -17.579 1.00 70.56 141 LYS A CA 1
ATOM 1064 C C . LYS A 1 141 ? 7.007 5.284 -17.556 1.00 70.56 141 LYS A C 1
ATOM 1066 O O . LYS A 1 141 ? 6.622 5.768 -16.503 1.00 70.56 141 LYS A O 1
ATOM 1071 N N . ARG A 1 142 ? 6.632 5.812 -18.729 1.00 70.44 142 ARG A N 1
ATOM 1072 C CA . ARG A 1 142 ? 5.869 7.073 -18.856 1.00 70.44 142 ARG A CA 1
ATOM 1073 C C . ARG A 1 142 ? 4.354 6.892 -18.891 1.00 70.44 142 ARG A C 1
ATOM 1075 O O . ARG A 1 142 ? 3.635 7.883 -18.942 1.00 70.44 142 ARG A O 1
ATOM 1082 N N . THR A 1 143 ? 3.869 5.654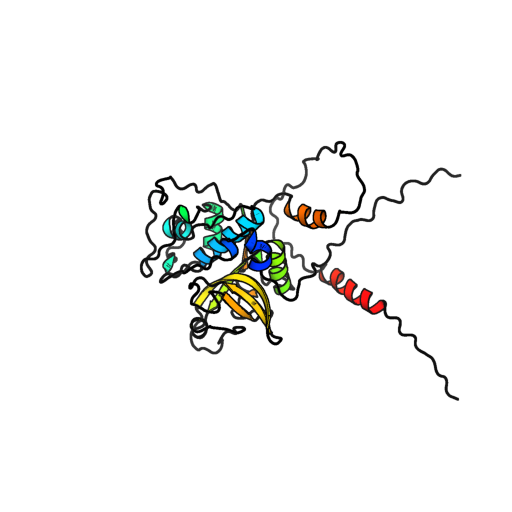 -18.929 1.00 71.06 143 THR A N 1
ATOM 1083 C CA . THR A 1 143 ? 2.430 5.406 -19.113 1.00 71.06 143 THR A CA 1
ATOM 1084 C C . THR A 1 143 ? 1.650 5.573 -17.815 1.00 71.06 143 THR A C 1
ATOM 1086 O O . THR A 1 143 ? 0.523 6.062 -17.839 1.00 71.06 143 THR A O 1
ATOM 1089 N N . TYR A 1 144 ? 2.250 5.214 -16.680 1.00 83.88 144 TYR A N 1
ATOM 1090 C CA . TYR A 1 144 ? 1.571 5.205 -15.388 1.00 83.88 144 TYR A CA 1
ATOM 1091 C C . TYR A 1 144 ? 2.344 6.059 -14.389 1.00 83.88 144 TYR A C 1
ATOM 1093 O O . TYR A 1 144 ? 3.134 5.560 -13.595 1.00 83.88 144 TYR A O 1
ATOM 1101 N N . THR A 1 145 ? 2.136 7.371 -14.469 1.00 82.81 145 THR A N 1
ATOM 1102 C CA . THR A 1 145 ? 2.780 8.366 -13.602 1.00 82.81 145 THR A CA 1
ATOM 1103 C C . THR A 1 145 ? 1.747 9.067 -12.733 1.00 82.81 145 THR A C 1
ATOM 1105 O O . THR A 1 145 ? 0.627 9.333 -13.181 1.00 82.81 145 THR A O 1
ATOM 1108 N N . ILE A 1 146 ? 2.150 9.450 -11.527 1.00 86.88 146 ILE A N 1
ATOM 1109 C CA . ILE A 1 146 ? 1.412 10.399 -10.688 1.00 86.88 146 ILE A CA 1
ATOM 1110 C C . ILE A 1 146 ? 2.161 11.732 -10.727 1.00 86.88 146 ILE A C 1
ATOM 1112 O O . ILE A 1 146 ? 3.385 11.745 -10.816 1.00 86.88 146 ILE A O 1
ATOM 1116 N N . LYS A 1 147 ? 1.442 12.858 -10.711 1.00 84.81 147 LYS A N 1
ATOM 1117 C CA . LYS A 1 147 ? 2.100 14.178 -10.719 1.00 84.81 147 LYS A CA 1
ATOM 1118 C C . LYS A 1 147 ? 2.683 14.530 -9.357 1.00 84.81 147 LYS A C 1
ATOM 1120 O O . LYS A 1 147 ? 3.707 15.191 -9.275 1.00 84.81 147 LYS A O 1
ATOM 1125 N N . GLU A 1 148 ? 1.978 14.115 -8.317 1.00 90.56 148 GLU A N 1
ATOM 1126 C CA . GLU A 1 148 ? 2.285 14.384 -6.923 1.00 90.56 148 GLU A CA 1
ATOM 1127 C C . GLU A 1 148 ? 1.555 13.352 -6.053 1.00 90.56 148 GLU A C 1
ATOM 1129 O O . GLU A 1 148 ? 0.703 12.587 -6.529 1.00 90.56 148 GLU A O 1
ATOM 1134 N N . TYR A 1 149 ? 1.878 13.346 -4.768 1.00 92.19 149 TYR A N 1
ATOM 1135 C CA . TYR A 1 149 ? 1.160 12.605 -3.744 1.00 92.19 149 TYR A CA 1
ATOM 1136 C C . TYR A 1 149 ? 0.772 13.557 -2.612 1.00 92.19 149 TYR A C 1
ATOM 1138 O O . TYR A 1 149 ? 1.460 14.536 -2.330 1.00 92.19 149 TYR A O 1
ATOM 1146 N N . GLY A 1 150 ? -0.375 13.290 -1.998 1.00 90.19 150 GLY A N 1
ATOM 1147 C CA . GLY A 1 150 ? -0.837 13.999 -0.815 1.00 90.19 150 GLY A CA 1
ATOM 1148 C C . GLY A 1 150 ? -0.332 13.320 0.450 1.00 90.19 150 GLY A C 1
ATOM 1149 O O . GLY A 1 150 ? -0.142 12.104 0.472 1.00 90.19 150 GLY A O 1
ATOM 1150 N N . ILE A 1 151 ? -0.165 14.114 1.504 1.00 89.81 151 ILE A N 1
ATOM 1151 C CA . ILE A 1 151 ? 0.140 13.651 2.858 1.00 89.81 151 ILE A CA 1
ATOM 1152 C C . ILE A 1 151 ? -0.993 14.126 3.767 1.00 89.81 151 ILE A C 1
ATOM 1154 O O . ILE A 1 151 ? -1.414 15.283 3.680 1.00 89.81 151 ILE A O 1
ATOM 1158 N N . ILE A 1 152 ? -1.493 13.240 4.625 1.00 87.44 152 ILE A N 1
ATOM 1159 C CA . ILE A 1 152 ? -2.393 13.609 5.719 1.00 87.44 152 ILE A CA 1
ATOM 1160 C C . ILE A 1 152 ? -1.539 13.719 6.976 1.00 87.44 152 ILE A C 1
ATOM 1162 O O . ILE A 1 152 ? -1.033 12.717 7.467 1.00 87.44 152 ILE A O 1
ATOM 1166 N N . ASP A 1 153 ? -1.353 14.944 7.459 1.00 75.31 153 ASP A N 1
ATOM 1167 C CA . ASP A 1 153 ? -0.501 15.223 8.614 1.00 75.31 153 ASP A CA 1
ATOM 1168 C C . ASP A 1 153 ? -1.323 15.374 9.910 1.00 75.31 153 ASP A C 1
ATOM 1170 O O . ASP A 1 153 ? -2.425 15.942 9.939 1.00 75.31 153 ASP A O 1
ATOM 1174 N N . SER A 1 154 ? -0.711 14.898 10.992 1.00 62.56 154 SER A N 1
ATOM 1175 C CA . SER A 1 154 ? -1.058 15.026 12.410 1.00 62.56 154 SER A CA 1
ATOM 1176 C C . SER A 1 154 ? -1.383 16.452 12.878 1.00 62.56 154 SER A C 1
ATOM 1178 O O . SER A 1 154 ? -2.041 16.632 13.899 1.00 62.56 154 SER A O 1
ATOM 1180 N N . ALA A 1 155 ? -0.972 17.480 12.127 1.00 60.09 155 ALA A N 1
ATOM 1181 C CA . ALA A 1 155 ? -1.309 18.880 12.392 1.00 60.09 155 ALA A CA 1
ATOM 1182 C C . ALA A 1 155 ? -2.791 19.232 12.135 1.00 60.09 155 ALA A C 1
ATOM 1184 O O . ALA A 1 155 ? -3.206 20.372 12.369 1.00 60.09 155 ALA A O 1
ATOM 1185 N N . SER A 1 156 ? -3.587 18.289 11.622 1.00 59.88 156 SER A N 1
ATOM 1186 C CA . SER A 1 156 ? -5.033 18.444 11.477 1.00 59.88 156 SER A CA 1
ATOM 1187 C C . SER A 1 156 ? -5.747 18.344 12.833 1.00 59.88 156 SER A C 1
ATOM 1189 O O . SER A 1 156 ? -5.499 17.436 13.616 1.00 59.88 156 SER A O 1
ATOM 1191 N N . ASP A 1 157 ? -6.685 19.265 13.100 1.00 65.69 157 ASP A N 1
ATOM 1192 C CA . ASP A 1 157 ? -7.465 19.275 14.355 1.00 65.69 157 ASP A CA 1
ATOM 1193 C C . ASP A 1 157 ? -8.340 18.009 14.531 1.00 65.69 157 ASP A C 1
ATOM 1195 O O . ASP A 1 157 ? -8.839 17.753 15.626 1.00 65.69 157 ASP A O 1
ATOM 1199 N N . ASP A 1 158 ? -8.540 17.238 13.453 1.00 85.44 158 ASP A N 1
ATOM 1200 C CA . ASP A 1 158 ? -9.257 15.961 13.428 1.00 85.44 158 ASP A CA 1
ATOM 1201 C C . ASP A 1 158 ? -8.677 15.029 12.343 1.00 85.44 158 ASP A C 1
ATOM 1203 O O . ASP A 1 158 ? -9.209 14.889 11.234 1.00 85.44 158 ASP A O 1
ATOM 1207 N N . ILE A 1 159 ? -7.534 14.423 12.668 1.00 89.81 159 ILE A N 1
ATOM 1208 C CA . ILE A 1 159 ? -6.800 13.493 11.799 1.00 89.81 159 ILE A CA 1
ATOM 1209 C C . ILE A 1 159 ? -7.622 12.262 11.415 1.00 89.81 159 ILE A C 1
ATOM 1211 O O . ILE A 1 159 ? -7.585 11.807 10.271 1.00 89.81 159 ILE A O 1
ATOM 1215 N N . VAL A 1 160 ? -8.430 11.763 12.349 1.00 92.75 160 VAL A N 1
ATOM 1216 C CA . VAL A 1 160 ? -9.284 10.598 12.137 1.00 92.75 160 VAL A CA 1
ATOM 1217 C C . VAL A 1 160 ? -10.303 10.893 11.046 1.00 92.75 160 VAL A C 1
ATOM 1219 O O . VAL A 1 160 ? -10.404 10.134 10.080 1.00 92.75 160 VAL A O 1
ATOM 1222 N N . THR A 1 161 ? -11.019 12.013 11.152 1.00 91.56 161 THR A N 1
ATOM 1223 C CA . THR A 1 161 ? -11.974 12.418 10.120 1.00 91.56 161 THR A CA 1
ATOM 1224 C C . THR A 1 161 ? -11.269 12.668 8.791 1.00 91.56 161 THR A C 1
ATOM 1226 O O . THR A 1 161 ? -11.772 12.227 7.763 1.00 91.56 161 THR A O 1
ATOM 1229 N N . ALA A 1 162 ? -10.086 13.291 8.775 1.00 90.81 162 ALA A N 1
ATOM 1230 C CA . ALA A 1 162 ? -9.341 13.526 7.535 1.00 90.81 162 ALA A CA 1
ATOM 1231 C C . ALA A 1 162 ? -8.982 12.218 6.800 1.00 90.81 162 ALA A C 1
ATOM 1233 O O . ALA A 1 162 ? -9.216 12.102 5.594 1.00 90.81 162 ALA A O 1
ATOM 1234 N N . ILE A 1 163 ? -8.485 11.212 7.527 1.00 93.94 163 ILE A N 1
ATOM 1235 C CA . ILE A 1 163 ? -8.187 9.876 6.989 1.00 93.94 163 ILE A CA 1
ATOM 1236 C C . ILE A 1 163 ? -9.473 9.206 6.477 1.00 93.94 163 ILE A C 1
ATOM 1238 O O . ILE A 1 163 ? -9.495 8.684 5.358 1.00 93.94 163 ILE A O 1
ATOM 1242 N N . GLN A 1 164 ? -10.567 9.250 7.247 1.00 95.06 164 GLN A N 1
ATOM 1243 C CA . GLN A 1 164 ? -11.848 8.665 6.829 1.00 95.06 164 GLN A CA 1
ATOM 1244 C C . GLN A 1 164 ? -12.415 9.343 5.576 1.00 95.06 164 GLN A C 1
ATOM 1246 O O . GLN A 1 164 ? -12.847 8.646 4.659 1.00 95.06 164 GLN A O 1
ATOM 1251 N N . GLU A 1 165 ? -12.412 10.678 5.513 1.00 92.81 165 GLU A N 1
ATOM 1252 C CA . GLU A 1 165 ? -12.884 11.451 4.358 1.00 92.81 165 GLU A CA 1
ATOM 1253 C C . GLU A 1 165 ? -12.094 11.080 3.099 1.00 92.81 165 GLU A C 1
ATOM 1255 O O . GLU A 1 165 ? -12.685 10.792 2.053 1.00 92.81 165 GLU A O 1
ATOM 1260 N N . GLU A 1 166 ? -10.767 11.028 3.198 1.00 93.06 166 GLU A N 1
ATOM 1261 C CA . GLU A 1 166 ? -9.905 10.716 2.063 1.00 93.06 166 GLU A CA 1
ATOM 1262 C C . GLU A 1 166 ? -10.123 9.276 1.566 1.00 93.06 166 GLU A C 1
ATOM 1264 O O . GLU A 1 166 ? -10.323 9.061 0.364 1.00 93.06 166 GLU A O 1
ATOM 1269 N N . ILE A 1 167 ? -10.201 8.295 2.474 1.00 95.88 167 ILE A N 1
ATOM 1270 C CA . ILE A 1 167 ? -10.518 6.904 2.117 1.00 95.88 167 ILE A CA 1
ATOM 1271 C C . ILE A 1 167 ? -11.912 6.803 1.492 1.00 95.88 167 ILE A C 1
ATOM 1273 O O . ILE A 1 167 ? -12.093 6.152 0.458 1.00 95.88 167 ILE A O 1
ATOM 1277 N N . PHE A 1 168 ? -12.907 7.465 2.084 1.00 95.94 168 PHE A N 1
ATOM 1278 C CA . PHE A 1 168 ? -14.290 7.410 1.621 1.00 95.94 168 PHE A CA 1
ATOM 1279 C C . PHE A 1 168 ? -14.453 7.950 0.203 1.00 95.94 168 PHE A C 1
ATOM 1281 O O . PHE A 1 168 ? -15.236 7.411 -0.591 1.00 95.94 168 PHE A O 1
ATOM 1288 N N . LEU A 1 169 ? -13.758 9.043 -0.106 1.00 92.62 169 LEU A N 1
ATOM 1289 C CA . LEU A 1 169 ? -13.897 9.755 -1.368 1.00 92.62 169 LEU A CA 1
ATOM 1290 C C . LEU A 1 169 ? -13.023 9.151 -2.467 1.00 92.62 169 LEU A C 1
ATOM 1292 O O . LEU A 1 169 ? -13.455 9.115 -3.621 1.00 92.62 169 LEU A O 1
ATOM 1296 N N . ARG A 1 170 ? -11.806 8.709 -2.131 1.00 93.50 170 ARG A N 1
ATOM 1297 C CA . ARG A 1 170 ? -10.755 8.432 -3.124 1.00 93.50 170 ARG A CA 1
ATOM 1298 C C . ARG A 1 170 ? -10.066 7.080 -2.970 1.00 93.50 170 ARG A C 1
ATOM 1300 O O . ARG A 1 170 ? -9.339 6.698 -3.881 1.00 93.50 170 ARG A O 1
ATOM 1307 N N . GLY A 1 171 ? -10.353 6.329 -1.910 1.00 96.31 171 GLY A N 1
ATOM 1308 C CA . GLY A 1 171 ? -9.883 4.956 -1.738 1.00 96.31 171 GLY A CA 1
ATOM 1309 C C . GLY A 1 171 ? -8.679 4.804 -0.805 1.00 96.31 171 GLY A C 1
ATOM 1310 O O . GLY A 1 171 ? -8.292 5.764 -0.139 1.00 96.31 171 GLY A O 1
ATOM 1311 N N . PRO A 1 172 ? -8.099 3.592 -0.746 1.00 98.12 172 PRO A N 1
ATOM 1312 C CA . PRO A 1 172 ? -7.093 3.200 0.244 1.00 98.12 172 PRO A CA 1
ATOM 1313 C C . PRO A 1 172 ? -5.891 4.136 0.372 1.00 98.12 172 PRO A C 1
ATOM 1315 O O . PRO A 1 172 ? -5.549 4.853 -0.569 1.00 98.12 172 PRO A O 1
ATOM 1318 N N . LEU A 1 173 ? -5.243 4.101 1.534 1.00 96.00 173 LEU A N 1
ATOM 1319 C CA . LEU A 1 173 ? -4.090 4.935 1.882 1.00 96.00 173 LEU A CA 1
ATOM 1320 C C . LEU A 1 173 ? -2.880 4.087 2.246 1.00 96.00 173 LEU A C 1
ATOM 1322 O O . LEU A 1 173 ? -3.032 3.005 2.810 1.00 96.00 173 LEU A O 1
ATOM 1326 N N . PHE A 1 174 ? -1.694 4.616 1.965 1.00 97.38 174 PHE A N 1
ATOM 1327 C CA . PHE A 1 174 ? -0.457 4.134 2.561 1.00 97.38 174 PHE A CA 1
ATOM 1328 C C . PHE A 1 174 ? -0.345 4.702 3.973 1.00 97.38 174 PHE A C 1
ATOM 1330 O O . PHE A 1 174 ? -0.573 5.901 4.145 1.00 97.38 174 PHE A O 1
ATOM 1337 N N . VAL A 1 175 ? 0.061 3.880 4.940 1.00 96.12 175 VAL A N 1
ATOM 1338 C CA . VAL A 1 175 ? 0.477 4.340 6.270 1.00 96.12 175 VAL A CA 1
ATOM 1339 C C . VAL A 1 175 ? 1.690 3.562 6.767 1.00 96.12 175 VAL A C 1
ATOM 1341 O O . VAL A 1 175 ? 1.858 2.383 6.448 1.00 96.12 175 VAL A O 1
ATOM 1344 N N . ALA A 1 176 ? 2.511 4.224 7.574 1.00 94.31 176 ALA A N 1
ATOM 1345 C CA . 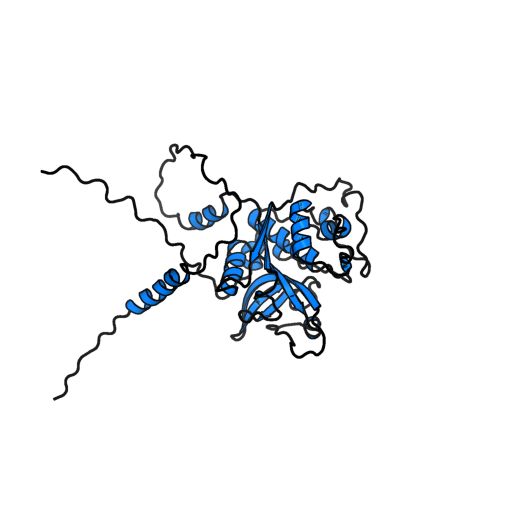ALA A 1 176 ? 3.531 3.577 8.388 1.00 94.31 176 ALA A CA 1
ATOM 1346 C C . ALA A 1 176 ? 3.003 3.344 9.811 1.00 94.31 176 ALA A C 1
ATOM 1348 O O . ALA A 1 176 ? 2.251 4.168 10.334 1.00 94.31 176 ALA A O 1
ATOM 1349 N N . ILE A 1 177 ? 3.405 2.231 10.416 1.00 94.19 177 ILE A N 1
ATOM 1350 C CA . ILE A 1 177 ? 3.116 1.859 11.799 1.00 94.19 177 ILE A CA 1
ATOM 1351 C C . ILE A 1 177 ? 4.388 1.376 12.488 1.00 94.19 177 ILE A C 1
ATOM 1353 O O . ILE A 1 177 ? 5.282 0.822 11.843 1.00 94.19 177 ILE A O 1
ATOM 1357 N N . ASP A 1 178 ? 4.416 1.524 13.802 1.00 92.94 178 ASP A N 1
ATOM 1358 C CA . ASP A 1 178 ? 5.388 0.870 14.666 1.00 92.94 178 ASP A CA 1
ATOM 1359 C C . ASP A 1 178 ? 4.929 -0.572 14.929 1.00 92.94 178 ASP A C 1
ATOM 1361 O O . ASP A 1 178 ? 3.781 -0.818 15.306 1.00 92.94 178 ASP A O 1
ATOM 1365 N N . VAL A 1 179 ? 5.806 -1.548 14.715 1.00 90.38 179 VAL A N 1
ATOM 1366 C CA . VAL A 1 179 ? 5.525 -2.966 14.969 1.00 90.38 179 VAL A CA 1
ATOM 1367 C C . VAL A 1 179 ? 6.364 -3.477 16.126 1.00 90.38 179 VAL A C 1
ATOM 1369 O O . VAL A 1 179 ? 7.568 -3.248 16.201 1.00 90.38 179 VAL A O 1
ATOM 1372 N N . TYR A 1 180 ? 5.700 -4.204 17.015 1.00 90.25 180 TYR A N 1
ATOM 1373 C CA . TYR A 1 180 ? 6.291 -4.880 18.163 1.00 90.25 180 TYR A CA 1
ATOM 1374 C C . TYR A 1 180 ? 6.224 -6.393 17.929 1.00 90.25 180 TYR A C 1
ATOM 1376 O O . TYR A 1 180 ? 5.540 -6.857 17.010 1.00 90.25 180 TYR A O 1
ATOM 1384 N N . SER A 1 181 ? 6.947 -7.175 18.729 1.00 86.56 181 SER A N 1
ATOM 1385 C CA . SER A 1 181 ? 7.071 -8.624 18.522 1.00 86.56 181 SER A CA 1
ATOM 1386 C C . SER A 1 181 ? 5.729 -9.367 18.531 1.00 86.56 181 SER A C 1
ATOM 1388 O O . SER A 1 181 ? 5.567 -10.323 17.773 1.00 86.56 181 SER A O 1
ATOM 1390 N N . ASP A 1 182 ? 4.739 -8.885 19.286 1.00 89.12 182 ASP A N 1
ATOM 1391 C CA . ASP A 1 182 ? 3.377 -9.429 19.348 1.00 89.12 182 ASP A CA 1
ATOM 1392 C C . ASP A 1 182 ? 2.556 -9.212 18.066 1.00 89.12 182 ASP A C 1
ATOM 1394 O O . ASP A 1 182 ? 1.607 -9.955 17.811 1.00 89.12 182 ASP A O 1
ATOM 1398 N N . PHE A 1 183 ? 2.926 -8.246 17.219 1.00 93.62 183 PHE A N 1
ATOM 1399 C CA . PHE A 1 183 ? 2.246 -8.024 15.942 1.00 93.62 183 PHE A CA 1
ATOM 1400 C C . PHE A 1 183 ? 2.411 -9.213 14.990 1.00 93.62 183 PHE A C 1
ATOM 1402 O O . PHE A 1 183 ? 1.490 -9.532 14.238 1.00 93.62 183 PHE A O 1
ATOM 1409 N N . ASN A 1 184 ? 3.551 -9.908 15.042 1.00 90.38 184 ASN A N 1
ATOM 1410 C CA . ASN A 1 184 ? 3.801 -11.083 14.203 1.00 90.38 184 ASN A CA 1
ATOM 1411 C C . ASN A 1 184 ? 2.771 -12.194 14.457 1.00 90.38 184 ASN A C 1
ATOM 1413 O O . ASN A 1 184 ? 2.336 -12.851 13.510 1.00 90.38 184 ASN A O 1
ATOM 1417 N N . ASP A 1 185 ? 2.325 -12.326 15.707 1.00 91.19 185 ASP A N 1
ATOM 1418 C CA . ASP A 1 185 ? 1.380 -13.347 16.164 1.00 91.19 185 ASP A CA 1
ATOM 1419 C C . ASP A 1 185 ? -0.093 -12.910 16.046 1.00 91.19 185 ASP A C 1
ATOM 1421 O O . ASP A 1 185 ? -1.001 -13.630 16.480 1.00 91.19 185 ASP A O 1
ATOM 1425 N N . TYR A 1 186 ? -0.372 -11.735 15.463 1.00 95.00 186 TYR A N 1
ATOM 1426 C CA . TYR A 1 186 ? -1.742 -11.267 15.276 1.00 95.00 186 TYR A CA 1
ATOM 1427 C C . TYR A 1 186 ? -2.562 -12.250 14.426 1.00 95.00 186 TYR A C 1
ATOM 1429 O O . TYR A 1 186 ? -2.212 -12.584 13.294 1.00 95.00 186 TYR A O 1
ATOM 1437 N N . ALA A 1 187 ? -3.731 -12.630 14.948 1.00 92.81 187 ALA A N 1
ATOM 1438 C CA . ALA A 1 187 ? -4.697 -13.469 14.241 1.00 92.81 187 ALA A CA 1
ATOM 1439 C C . ALA A 1 187 ? -6.054 -12.774 14.049 1.00 92.81 187 ALA A C 1
ATOM 1441 O O . ALA A 1 187 ? -6.606 -12.755 12.949 1.00 92.81 187 ALA A O 1
ATOM 1442 N N . THR A 1 188 ? -6.627 -12.216 15.122 1.00 94.56 188 THR A N 1
ATOM 1443 C CA . THR A 1 188 ? -7.990 -11.653 15.124 1.00 94.56 188 THR A CA 1
ATOM 1444 C C . THR A 1 188 ? -8.137 -10.515 16.141 1.00 94.56 188 THR A C 1
ATOM 1446 O O . THR A 1 188 ? -7.232 -10.262 16.932 1.00 94.56 188 THR A O 1
ATOM 1449 N N . GLY A 1 189 ? -9.293 -9.842 16.138 1.00 96.56 189 GLY A N 1
ATOM 1450 C CA . GLY A 1 189 ? -9.611 -8.760 17.073 1.00 96.56 189 GLY A CA 1
ATOM 1451 C C . GLY A 1 189 ? -9.057 -7.399 16.650 1.00 96.56 189 GLY A C 1
ATOM 1452 O O . GLY A 1 189 ? -8.475 -7.256 15.572 1.00 96.56 189 GLY A O 1
ATOM 1453 N N . VAL A 1 190 ? -9.255 -6.386 17.496 1.00 98.06 190 VAL A N 1
ATOM 1454 C CA . VAL A 1 190 ? -8.662 -5.051 17.327 1.00 98.06 190 VAL A CA 1
ATOM 1455 C C . VAL A 1 190 ? -7.310 -5.015 18.032 1.00 98.06 190 VAL A C 1
ATOM 1457 O O . VAL A 1 190 ? -7.251 -5.045 19.258 1.00 98.06 190 VAL A O 1
ATOM 1460 N N . TYR A 1 191 ? -6.235 -4.952 17.251 1.00 96.75 191 TYR A N 1
ATOM 1461 C CA . TYR A 1 191 ? -4.864 -4.899 17.744 1.00 96.75 191 TYR A CA 1
ATOM 1462 C C . TYR A 1 191 ? -4.571 -3.595 18.499 1.00 96.75 191 TYR A C 1
ATOM 1464 O O . TYR A 1 191 ? -5.005 -2.508 18.092 1.00 96.75 191 TYR A O 1
ATOM 1472 N N . THR A 1 192 ? -3.801 -3.732 19.576 1.00 93.56 192 THR A N 1
ATOM 1473 C CA . THR A 1 192 ? -3.211 -2.660 20.384 1.00 93.56 192 THR A CA 1
ATOM 1474 C C . THR A 1 192 ? -1.755 -3.017 20.625 1.00 93.56 192 THR A C 1
ATOM 1476 O O . THR A 1 192 ? -1.492 -4.137 21.062 1.00 93.56 192 THR A O 1
ATOM 1479 N N . CYS A 1 193 ? -0.834 -2.097 20.362 1.00 87.19 193 CYS A N 1
ATOM 1480 C CA . CYS A 1 193 ? 0.591 -2.376 20.461 1.00 87.19 193 CYS A CA 1
ATOM 1481 C C . CYS A 1 193 ? 1.019 -2.678 21.896 1.00 87.19 193 CYS A C 1
ATOM 1483 O O . CYS A 1 193 ? 0.630 -1.972 22.833 1.00 87.19 193 CYS A O 1
ATOM 1485 N N . ASN A 1 194 ? 1.915 -3.650 22.069 1.00 83.19 194 ASN A N 1
ATOM 1486 C CA . ASN A 1 194 ? 2.619 -3.840 23.329 1.00 83.19 194 ASN A CA 1
ATOM 1487 C C . ASN A 1 194 ? 3.716 -2.776 23.536 1.00 83.19 194 ASN A C 1
ATOM 1489 O O . ASN A 1 194 ? 4.910 -3.057 23.486 1.00 83.19 194 ASN A O 1
ATOM 1493 N N . GLN A 1 195 ? 3.307 -1.542 23.838 1.00 69.50 195 GLN A N 1
ATOM 1494 C CA . GLN A 1 195 ? 4.216 -0.412 24.103 1.00 69.50 195 GLN A CA 1
ATOM 1495 C C . GLN A 1 195 ? 5.088 -0.587 25.363 1.00 69.50 195 GLN A C 1
ATOM 1497 O O . GLN A 1 195 ? 5.933 0.257 25.649 1.00 69.50 195 GLN A O 1
ATOM 1502 N N . HIS A 1 196 ? 4.865 -1.650 26.141 1.00 70.06 196 HIS A N 1
ATOM 1503 C CA . HIS A 1 196 ? 5.640 -1.989 27.334 1.00 70.06 196 HIS A CA 1
ATOM 1504 C C . HIS A 1 196 ? 6.737 -3.023 27.065 1.00 70.06 196 HIS A C 1
ATOM 1506 O O . HIS A 1 196 ? 7.374 -3.481 28.012 1.00 70.06 196 HIS A O 1
ATOM 1512 N N . SER A 1 197 ? 6.947 -3.415 25.807 1.00 69.81 197 SER A N 1
ATOM 1513 C CA . SER A 1 197 ? 8.093 -4.240 25.446 1.00 69.81 197 SER A CA 1
ATOM 1514 C C . SER A 1 197 ? 9.388 -3.444 25.636 1.00 69.81 197 SER A C 1
ATOM 1516 O O . SER A 1 197 ? 9.461 -2.284 25.234 1.00 69.81 197 SER A O 1
ATOM 1518 N N . ASP A 1 198 ? 10.414 -4.082 26.201 1.00 72.44 198 ASP A N 1
ATOM 1519 C CA . ASP A 1 198 ? 11.767 -3.515 26.283 1.00 72.44 198 ASP A CA 1
ATOM 1520 C C . ASP A 1 198 ? 12.487 -3.517 24.911 1.00 72.44 198 ASP A C 1
ATOM 1522 O O . ASP A 1 198 ? 13.613 -3.032 24.800 1.00 72.44 198 ASP A O 1
ATOM 1526 N N . GLU A 1 199 ? 11.860 -4.076 23.868 1.00 75.81 199 GLU A N 1
ATOM 1527 C CA . GLU A 1 199 ? 12.366 -4.107 22.494 1.00 75.81 199 GLU A CA 1
ATOM 1528 C C . GLU A 1 199 ? 12.001 -2.812 21.752 1.00 75.81 199 GLU A C 1
ATOM 1530 O O . GLU A 1 199 ? 10.879 -2.306 21.855 1.00 75.81 199 GLU A O 1
ATOM 1535 N N . GLU A 1 200 ? 12.951 -2.271 20.984 1.00 78.19 200 GLU A N 1
ATOM 1536 C CA . GLU A 1 200 ? 12.668 -1.146 20.091 1.00 78.19 200 GLU A CA 1
ATOM 1537 C C . GLU A 1 200 ? 11.717 -1.600 18.971 1.00 78.19 200 GLU A C 1
ATOM 1539 O O . GLU A 1 200 ? 11.969 -2.635 18.343 1.00 78.19 200 GLU A O 1
ATOM 1544 N N . PRO A 1 201 ? 10.629 -0.856 18.696 1.00 83.06 201 PRO A N 1
ATOM 1545 C CA . PRO A 1 201 ? 9.715 -1.222 17.628 1.00 83.06 201 PRO A CA 1
ATOM 1546 C C . PRO A 1 201 ? 10.381 -1.086 16.257 1.00 83.06 201 PRO A C 1
ATOM 1548 O O . PRO A 1 201 ? 11.147 -0.155 15.998 1.00 83.06 201 PRO A O 1
ATOM 1551 N N . GLY A 1 202 ? 10.037 -1.996 15.348 1.00 86.56 202 GLY A N 1
ATOM 1552 C CA . GLY A 1 202 ? 10.361 -1.856 13.932 1.00 86.56 202 GLY A CA 1
ATOM 1553 C C . GLY A 1 202 ? 9.399 -0.892 13.236 1.00 86.56 202 GLY A C 1
ATOM 1554 O O . GLY A 1 202 ? 8.260 -0.728 13.664 1.00 86.56 202 GLY A O 1
ATOM 1555 N N . ALA A 1 203 ? 9.819 -0.297 12.121 1.00 91.00 203 ALA A N 1
ATOM 1556 C CA . ALA A 1 203 ? 8.915 0.441 11.242 1.00 91.00 203 ALA A CA 1
ATOM 1557 C C . ALA A 1 203 ? 8.333 -0.497 10.175 1.00 91.00 203 ALA A C 1
ATOM 1559 O O . ALA A 1 203 ? 9.072 -1.230 9.515 1.00 91.00 203 ALA A O 1
ATOM 1560 N N . HIS A 1 204 ? 7.019 -0.452 9.961 1.00 95.38 204 HIS A N 1
ATOM 1561 C CA . HIS A 1 204 ? 6.338 -1.259 8.948 1.00 95.38 204 HIS A CA 1
ATOM 1562 C C . HIS A 1 204 ? 5.340 -0.436 8.142 1.00 95.38 204 HIS A C 1
ATOM 1564 O O . HIS A 1 204 ? 4.707 0.483 8.654 1.00 95.38 204 HIS A O 1
ATOM 1570 N N . ALA A 1 205 ? 5.180 -0.772 6.867 1.00 96.56 205 ALA A N 1
ATOM 1571 C CA . ALA A 1 205 ? 4.287 -0.074 5.955 1.00 96.56 205 ALA A CA 1
ATOM 1572 C C . ALA A 1 205 ? 3.106 -0.960 5.569 1.00 96.56 205 ALA A C 1
ATOM 1574 O O . ALA A 1 205 ? 3.289 -2.100 5.141 1.00 96.56 205 ALA A O 1
ATOM 1575 N N . VAL A 1 206 ? 1.899 -0.412 5.669 1.00 97.56 206 VAL A N 1
ATOM 1576 C CA . VAL A 1 206 ? 0.649 -1.123 5.389 1.00 97.56 206 VAL A CA 1
ATOM 1577 C C . VAL A 1 206 ? -0.317 -0.249 4.592 1.00 97.56 206 VAL A C 1
ATOM 1579 O O . VAL A 1 206 ? -0.136 0.961 4.426 1.00 97.56 206 VAL A O 1
ATOM 1582 N N . ARG A 1 207 ? -1.389 -0.872 4.101 1.00 98.12 207 ARG A N 1
ATOM 1583 C CA . ARG A 1 207 ? -2.468 -0.197 3.375 1.00 98.12 207 ARG A CA 1
ATOM 1584 C C . ARG A 1 207 ? -3.736 -0.134 4.227 1.00 98.12 207 ARG A C 1
ATOM 1586 O O . ARG A 1 207 ? -4.300 -1.183 4.537 1.00 98.12 207 ARG A O 1
ATOM 1593 N N . ILE A 1 208 ? -4.252 1.063 4.527 1.00 98.31 208 ILE A N 1
ATOM 1594 C CA . ILE A 1 208 ? -5.585 1.231 5.138 1.00 98.31 208 ILE A CA 1
ATOM 1595 C C . ILE A 1 208 ? -6.651 1.140 4.048 1.00 98.31 208 ILE A C 1
ATOM 1597 O O . ILE A 1 208 ? -6.630 1.903 3.083 1.00 98.31 208 ILE A O 1
ATOM 1601 N N . VAL A 1 209 ? -7.626 0.250 4.227 1.00 98.56 209 VAL A N 1
ATOM 1602 C CA . VAL A 1 209 ? -8.745 0.039 3.292 1.00 98.56 209 VAL A CA 1
ATOM 1603 C C . VAL A 1 209 ? -10.104 0.440 3.870 1.00 98.56 209 VAL A C 1
ATOM 1605 O O . VAL A 1 209 ? -11.097 0.466 3.140 1.00 98.56 209 VAL A O 1
ATOM 1608 N N . GLY A 1 210 ? -10.189 0.763 5.162 1.00 98.50 210 GLY A N 1
ATOM 1609 C CA . GLY A 1 210 ? -11.454 1.137 5.784 1.00 98.50 210 GLY A CA 1
ATOM 1610 C C . GLY A 1 210 ? -11.387 1.336 7.293 1.00 98.50 210 GLY A C 1
ATOM 1611 O O . GLY A 1 210 ? -10.315 1.509 7.866 1.00 98.50 210 GLY A O 1
ATOM 1612 N N . TRP A 1 211 ? -12.551 1.310 7.939 1.00 98.75 211 TRP A N 1
ATOM 1613 C CA . TRP A 1 211 ? -12.704 1.445 9.389 1.00 98.75 211 TRP A CA 1
ATOM 1614 C C . TRP A 1 211 ? -13.994 0.781 9.872 1.00 98.75 211 TRP A C 1
ATOM 1616 O O . TRP A 1 211 ? -14.899 0.475 9.090 1.00 98.75 211 TRP A O 1
ATOM 1626 N N . GLY A 1 212 ? -14.113 0.613 11.183 1.00 98.62 212 GLY A N 1
ATOM 1627 C CA . GLY A 1 212 ? -15.337 0.138 11.813 1.00 98.62 212 GLY A CA 1
ATOM 1628 C C . GLY A 1 212 ? -15.304 0.257 13.328 1.00 98.62 212 GLY A C 1
ATOM 1629 O O . GLY A 1 212 ? -14.488 0.988 13.895 1.00 98.62 212 GLY A O 1
ATOM 1630 N N . VAL A 1 213 ? -16.221 -0.468 13.964 1.00 98.44 213 VAL A N 1
ATOM 1631 C CA . VAL A 1 213 ? -16.306 -0.634 15.416 1.00 98.44 213 VAL A CA 1
ATOM 1632 C C . VAL A 1 213 ? -16.544 -2.114 15.702 1.00 98.44 213 VAL A C 1
ATOM 1634 O O . VAL A 1 213 ? -17.392 -2.731 15.058 1.00 98.44 213 VAL A O 1
ATOM 1637 N N . GLU A 1 214 ? -15.793 -2.677 16.639 1.00 97.88 214 GLU A N 1
ATOM 1638 C CA . GLU A 1 214 ? -15.937 -4.050 17.131 1.00 97.88 214 GLU A CA 1
ATOM 1639 C C . GLU A 1 214 ? -15.989 -4.006 18.653 1.00 97.88 214 GLU A C 1
ATOM 1641 O O . GLU A 1 214 ? -15.121 -3.399 19.269 1.00 97.88 214 GLU A O 1
ATOM 1646 N N . ASP A 1 215 ? -17.050 -4.552 19.251 1.00 96.56 215 ASP A N 1
ATOM 1647 C CA . ASP A 1 215 ? -17.259 -4.562 20.708 1.00 96.56 215 ASP A CA 1
ATOM 1648 C C . ASP A 1 215 ? -17.087 -3.185 21.384 1.00 96.56 215 ASP A C 1
ATOM 1650 O O . ASP A 1 215 ? -16.581 -3.051 22.494 1.00 96.56 215 ASP A O 1
ATOM 1654 N N . GLY A 1 216 ? -17.519 -2.126 20.688 1.00 96.94 216 GLY A N 1
ATOM 1655 C CA . GLY A 1 216 ? -17.398 -0.737 21.145 1.00 96.94 216 GLY A CA 1
ATOM 1656 C C . GLY A 1 216 ? -16.026 -0.096 20.904 1.00 96.94 216 GLY A C 1
ATOM 1657 O O . GLY A 1 216 ? -15.870 1.098 21.157 1.00 96.94 216 GLY A O 1
ATOM 1658 N N . ILE A 1 217 ? -15.053 -0.836 20.370 1.00 97.75 217 ILE A N 1
ATOM 1659 C CA . ILE A 1 217 ? -13.703 -0.359 20.065 1.00 97.75 217 ILE A CA 1
ATOM 1660 C C . ILE A 1 217 ? -13.631 0.066 18.588 1.00 97.75 217 ILE A C 1
ATOM 1662 O O . ILE A 1 217 ? -13.793 -0.770 17.692 1.00 97.75 217 ILE A O 1
ATOM 1666 N N . PRO A 1 218 ? -13.401 1.357 18.287 1.00 98.25 218 PRO A N 1
ATOM 1667 C CA . PRO A 1 218 ? -13.187 1.811 16.919 1.00 98.25 218 PRO A CA 1
ATOM 1668 C C . PRO A 1 218 ? -11.841 1.313 16.374 1.00 98.25 218 PRO A C 1
ATOM 1670 O O . PRO A 1 218 ? -10.833 1.327 17.080 1.00 98.25 218 PRO A O 1
ATOM 1673 N N . TYR A 1 219 ? -11.810 0.933 15.095 1.00 98.69 219 TYR A N 1
ATOM 1674 C CA . TYR A 1 219 ? -10.603 0.432 14.432 1.00 98.69 219 TYR A CA 1
ATOM 1675 C C . TYR A 1 219 ? -10.412 0.987 13.017 1.00 98.69 219 TYR A C 1
ATOM 1677 O O . TYR A 1 219 ? -11.384 1.325 12.334 1.00 98.69 219 TYR A O 1
ATOM 1685 N N . TRP A 1 220 ? -9.158 1.017 12.565 1.00 98.62 220 TRP A N 1
ATOM 1686 C CA . TRP A 1 220 ? -8.769 1.043 11.157 1.00 98.62 220 TRP A CA 1
ATOM 1687 C C . TRP A 1 220 ? -8.678 -0.379 10.622 1.00 98.62 220 TRP A C 1
ATOM 1689 O O . TRP A 1 220 ? -8.181 -1.274 11.304 1.00 98.62 220 TRP A O 1
ATOM 1699 N N . LEU A 1 221 ? -9.177 -0.592 9.407 1.00 98.75 221 LEU A N 1
ATOM 1700 C CA . LEU A 1 221 ? -9.062 -1.856 8.690 1.00 98.75 221 LEU A CA 1
ATOM 1701 C C . LEU A 1 221 ? -7.907 -1.752 7.701 1.00 98.75 221 LEU A C 1
ATOM 1703 O O . LEU A 1 221 ? -7.968 -0.945 6.769 1.00 98.75 221 LEU A O 1
ATOM 1707 N N . CYS A 1 222 ? -6.894 -2.587 7.887 1.00 98.50 222 CYS A N 1
ATOM 1708 C CA . CYS A 1 222 ? -5.669 -2.567 7.103 1.00 98.50 222 CYS A CA 1
ATOM 1709 C C . CYS A 1 222 ? -5.445 -3.910 6.403 1.00 98.50 222 CYS A C 1
ATOM 1711 O O . CYS A 1 222 ? -5.925 -4.949 6.856 1.00 98.50 222 CYS A O 1
ATOM 1713 N N . THR A 1 223 ? -4.700 -3.894 5.303 1.00 98.38 223 THR A N 1
ATOM 1714 C CA . THR A 1 223 ? -4.151 -5.101 4.676 1.00 98.38 223 THR A CA 1
ATOM 1715 C C . THR A 1 223 ? -2.638 -5.076 4.780 1.00 98.38 223 THR A C 1
ATOM 1717 O O . THR A 1 223 ? -2.024 -4.048 4.482 1.00 98.38 223 THR A O 1
ATOM 1720 N N . ASN A 1 224 ? -2.070 -6.205 5.180 1.00 97.81 224 ASN A N 1
ATOM 1721 C CA . ASN A 1 224 ? -0.639 -6.411 5.305 1.00 97.81 224 ASN A CA 1
ATOM 1722 C C . ASN A 1 224 ? -0.048 -6.954 3.987 1.00 97.81 224 ASN A C 1
ATOM 1724 O O . ASN A 1 224 ? -0.775 -7.280 3.043 1.00 97.81 224 ASN A O 1
ATOM 1728 N N . THR A 1 225 ? 1.275 -7.060 3.937 1.00 97.12 225 THR A N 1
ATOM 1729 C CA . THR A 1 225 ? 2.060 -7.603 2.824 1.00 97.12 225 THR A CA 1
ATOM 1730 C C . THR A 1 225 ? 2.689 -8.950 3.183 1.00 97.12 225 THR A C 1
ATOM 1732 O O . THR A 1 225 ? 3.761 -9.273 2.693 1.00 97.12 225 THR A O 1
ATOM 1735 N N . TRP A 1 226 ? 2.047 -9.745 4.046 1.00 97.12 226 TRP A N 1
ATOM 1736 C CA . TRP A 1 226 ? 2.550 -11.045 4.537 1.00 97.12 226 TRP A CA 1
ATOM 1737 C C . TRP A 1 226 ? 1.706 -12.235 4.054 1.00 97.12 226 TRP A C 1
ATOM 1739 O O . TRP A 1 226 ? 1.660 -13.288 4.684 1.00 97.12 226 TRP A O 1
ATOM 1749 N N . GLY A 1 227 ? 1.010 -12.068 2.927 1.00 97.00 227 GLY A N 1
ATOM 1750 C CA . GLY A 1 227 ? 0.149 -13.104 2.366 1.00 97.00 227 GLY A CA 1
ATOM 1751 C C . GLY A 1 227 ? -1.177 -13.278 3.113 1.00 97.00 227 GLY A C 1
ATOM 1752 O O . GLY A 1 227 ? -1.474 -12.602 4.095 1.00 97.00 227 GLY A O 1
ATOM 1753 N N . ARG A 1 228 ? -2.019 -14.173 2.586 1.00 97.06 228 ARG A N 1
ATOM 1754 C CA . ARG A 1 228 ? -3.388 -14.400 3.083 1.00 97.06 228 ARG A CA 1
ATOM 1755 C C . ARG A 1 228 ? -3.458 -15.260 4.342 1.00 97.06 228 ARG A C 1
ATOM 1757 O O . ARG A 1 228 ? -4.438 -15.178 5.070 1.00 97.06 228 ARG A O 1
ATOM 1764 N N . GLU A 1 229 ? -2.425 -16.056 4.594 1.00 95.75 229 GLU A N 1
ATOM 1765 C CA . GLU A 1 229 ? -2.361 -16.947 5.758 1.00 95.75 229 GLU A CA 1
ATOM 1766 C C . GLU A 1 229 ? -2.141 -16.185 7.073 1.00 95.75 229 GLU A C 1
ATOM 1768 O O . GLU A 1 229 ? -2.410 -16.714 8.149 1.00 95.75 229 GLU A O 1
ATOM 1773 N N . TRP A 1 230 ? -1.667 -14.938 6.999 1.00 97.06 230 TRP A N 1
ATOM 1774 C CA . TRP A 1 230 ? -1.466 -14.089 8.167 1.00 97.06 230 TRP A CA 1
ATOM 1775 C C . TRP A 1 230 ? -2.730 -13.289 8.516 1.00 97.06 230 TRP A C 1
ATOM 1777 O O . TRP A 1 230 ? -3.426 -12.776 7.633 1.00 97.06 230 TRP A O 1
ATOM 1787 N N . GLY A 1 231 ? -3.011 -13.128 9.813 1.00 96.62 231 GLY A N 1
ATOM 1788 C CA . GLY A 1 231 ? -4.167 -12.379 10.301 1.00 96.62 231 GLY A CA 1
ATOM 1789 C C . GLY A 1 231 ? -5.500 -12.941 9.793 1.00 96.62 231 GLY A C 1
ATOM 1790 O O . GLY A 1 231 ? -5.729 -14.149 9.755 1.00 96.62 231 GLY A O 1
ATOM 1791 N N . SER A 1 232 ? -6.404 -12.053 9.383 1.00 96.56 232 SER A N 1
ATOM 1792 C CA . SER A 1 232 ? -7.699 -12.418 8.805 1.00 96.56 232 SER A CA 1
ATOM 1793 C C . SER A 1 232 ? -7.664 -12.240 7.286 1.00 96.56 232 SER A C 1
ATOM 1795 O O . SER A 1 232 ? -7.991 -11.165 6.782 1.00 96.56 232 SER A O 1
ATOM 1797 N N . ASP A 1 233 ? -7.248 -13.281 6.553 1.00 96.62 233 ASP A N 1
ATOM 1798 C CA . ASP A 1 233 ? -7.072 -13.249 5.085 1.00 96.62 233 ASP A CA 1
ATOM 1799 C C . ASP A 1 233 ? -6.116 -12.119 4.638 1.00 96.62 233 ASP A C 1
ATOM 1801 O O . ASP A 1 233 ? -6.408 -11.331 3.735 1.00 96.62 233 ASP A O 1
ATOM 1805 N N . GLY A 1 234 ? -4.989 -11.972 5.344 1.00 97.50 234 GLY A N 1
ATOM 1806 C CA . GLY A 1 234 ? -3.997 -10.911 5.133 1.00 97.50 234 GLY A CA 1
ATOM 1807 C C . GLY A 1 234 ? -4.421 -9.524 5.617 1.00 97.50 234 GLY A C 1
ATOM 1808 O O . GLY A 1 234 ? -3.710 -8.541 5.389 1.00 97.50 234 GLY A O 1
ATOM 1809 N N . ALA A 1 235 ? -5.583 -9.407 6.261 1.00 98.25 235 ALA A N 1
ATOM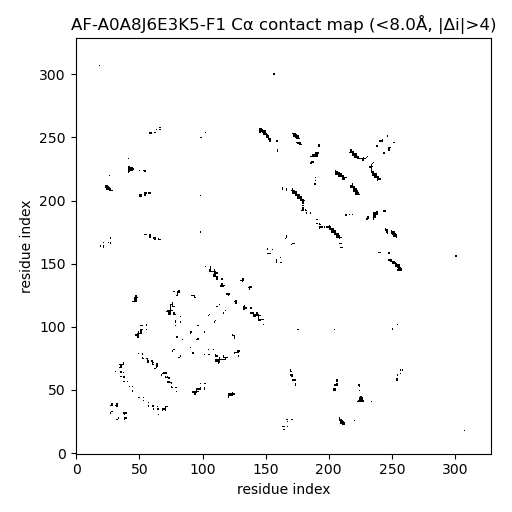 1810 C CA . ALA A 1 235 ? -6.067 -8.171 6.857 1.00 98.25 235 ALA A CA 1
ATOM 1811 C C . ALA A 1 235 ? -5.953 -8.185 8.384 1.00 98.25 235 ALA A C 1
ATOM 1813 O O . ALA A 1 235 ? -5.983 -9.232 9.031 1.00 98.25 235 ALA A O 1
ATOM 1814 N N . PHE A 1 236 ? -5.886 -6.992 8.962 1.00 98.50 236 PHE A N 1
ATOM 1815 C CA . PHE A 1 236 ? -5.905 -6.791 10.404 1.00 98.50 236 PHE A CA 1
ATOM 1816 C C . PHE A 1 236 ? -6.678 -5.530 10.772 1.00 98.50 236 PHE A C 1
ATOM 1818 O O . PHE A 1 236 ? -6.923 -4.646 9.942 1.00 98.50 236 PHE A O 1
ATOM 1825 N N . LYS A 1 237 ? -7.082 -5.461 12.037 1.00 98.56 237 LYS A N 1
ATOM 1826 C CA . LYS A 1 237 ? -7.710 -4.282 12.631 1.00 98.56 237 LYS A CA 1
ATOM 1827 C C . LYS A 1 237 ? -6.771 -3.715 13.675 1.00 98.56 237 LYS A C 1
ATOM 1829 O O . LYS A 1 237 ? -6.242 -4.473 14.476 1.00 98.56 237 LYS A O 1
ATOM 1834 N N . ILE A 1 238 ? -6.622 -2.401 13.697 1.00 97.88 238 ILE A N 1
ATOM 1835 C CA . ILE A 1 238 ? -5.808 -1.675 14.676 1.00 97.88 238 ILE A CA 1
ATOM 1836 C C . ILE A 1 238 ? -6.632 -0.540 15.267 1.00 97.88 238 ILE A C 1
ATOM 1838 O O . ILE A 1 238 ? -7.450 0.063 14.567 1.00 97.88 238 ILE A O 1
ATOM 1842 N N . ARG A 1 239 ? -6.478 -0.287 16.566 1.00 97.69 239 ARG A N 1
ATOM 1843 C CA . ARG A 1 239 ? -7.292 0.692 17.289 1.00 97.69 239 ARG A CA 1
ATOM 1844 C C . ARG A 1 239 ? -7.190 2.091 16.667 1.00 97.69 239 ARG A C 1
ATOM 1846 O O . ARG A 1 239 ? -6.111 2.579 16.355 1.00 97.69 239 ARG A O 1
ATOM 1853 N N . ARG A 1 240 ? -8.342 2.742 16.499 1.00 96.75 240 ARG A N 1
ATOM 1854 C CA . ARG A 1 240 ? -8.483 4.080 15.903 1.00 96.75 240 ARG A CA 1
ATOM 1855 C C . ARG A 1 240 ? -8.801 5.133 16.964 1.00 96.75 240 ARG A C 1
ATOM 1857 O O . ARG A 1 240 ? -9.530 4.856 17.914 1.00 96.75 240 ARG A O 1
ATOM 1864 N N . GLY A 1 241 ? -8.325 6.354 16.755 1.00 93.88 241 GLY A N 1
ATOM 1865 C CA . GLY A 1 241 ? -8.612 7.556 17.538 1.00 93.88 241 GLY A CA 1
ATOM 1866 C C . GLY A 1 241 ? -7.667 7.808 18.704 1.00 93.88 241 GLY A C 1
ATOM 1867 O O . GLY A 1 241 ? -7.914 8.713 19.497 1.00 93.88 241 GLY A O 1
ATOM 1868 N N . VAL A 1 242 ? -6.616 7.001 18.834 1.00 93.12 242 VAL A N 1
ATOM 1869 C CA . VAL A 1 242 ? -5.618 7.107 19.909 1.00 93.12 242 VAL A CA 1
ATOM 1870 C C . VAL A 1 242 ? -4.187 7.084 19.375 1.00 93.12 242 VAL A C 1
ATOM 1872 O O . VAL A 1 242 ? -3.257 6.947 20.162 1.00 93.12 242 VAL A O 1
ATOM 1875 N N . ASN A 1 243 ? -4.009 7.204 18.055 1.00 93.00 243 ASN A N 1
ATOM 1876 C CA . ASN A 1 243 ? -2.723 7.057 17.382 1.00 93.00 243 ASN A CA 1
ATOM 1877 C C . ASN A 1 243 ? -1.981 5.758 17.764 1.00 93.00 243 ASN A C 1
ATOM 1879 O O . ASN A 1 243 ? -0.785 5.761 18.052 1.00 93.00 243 ASN A O 1
ATOM 1883 N N . GLU A 1 244 ? -2.724 4.649 17.812 1.00 94.19 244 GLU A N 1
ATOM 1884 C CA . GLU A 1 244 ? -2.190 3.328 18.146 1.00 94.19 244 GLU A CA 1
ATOM 1885 C C . GLU A 1 244 ? -1.035 2.976 17.201 1.00 94.19 244 GLU A C 1
ATOM 1887 O O . GLU A 1 244 ? -1.178 3.096 15.982 1.00 94.19 244 GLU A O 1
ATOM 1892 N N . CYS A 1 245 ? 0.111 2.573 17.756 1.00 92.75 245 CYS A N 1
ATOM 1893 C CA . CYS A 1 245 ? 1.316 2.247 16.982 1.00 92.75 245 CYS A CA 1
ATOM 1894 C C . CYS A 1 245 ? 1.753 3.350 15.992 1.00 92.75 245 CYS A C 1
ATOM 1896 O O . CYS A 1 245 ? 2.258 3.053 14.911 1.00 92.75 245 CYS A O 1
ATOM 1898 N N . GLY A 1 246 ? 1.451 4.618 16.289 1.00 91.81 246 GLY A N 1
ATOM 1899 C CA . GLY A 1 246 ? 1.793 5.736 15.414 1.00 91.81 246 GLY A CA 1
ATOM 1900 C C . GLY A 1 246 ? 0.970 5.835 14.122 1.00 91.81 246 GLY A C 1
ATOM 1901 O O . GLY A 1 246 ? 1.252 6.719 13.319 1.00 91.81 246 GLY A O 1
ATOM 1902 N N . ILE A 1 247 ? -0.062 5.007 13.904 1.00 93.62 247 ILE A N 1
ATOM 1903 C CA . ILE A 1 247 ? -0.764 4.921 12.606 1.00 93.62 247 ILE A CA 1
ATOM 1904 C C . ILE A 1 247 ? -1.445 6.226 12.152 1.00 93.62 247 ILE A C 1
ATOM 1906 O O . ILE A 1 247 ? -1.643 6.442 10.959 1.00 93.62 247 ILE A O 1
ATOM 1910 N N . GLU A 1 248 ? -1.812 7.108 13.084 1.00 92.12 248 GLU A N 1
ATOM 1911 C CA . GLU A 1 248 ? -2.491 8.386 12.805 1.00 92.12 248 GLU A CA 1
ATOM 1912 C C . GLU A 1 248 ? -1.521 9.576 12.817 1.00 92.12 248 GLU A C 1
ATOM 1914 O O . GLU A 1 248 ? -1.826 10.625 12.265 1.00 92.12 248 GLU A O 1
ATOM 1919 N N . GLY A 1 249 ? -0.359 9.435 13.451 1.00 80.19 249 GLY A N 1
ATOM 1920 C CA . GLY A 1 249 ? 0.679 10.460 13.534 1.00 80.19 249 GLY A CA 1
ATOM 1921 C C . GLY A 1 249 ? 1.833 10.246 12.556 1.00 80.19 249 GLY A C 1
ATOM 1922 O O . GLY A 1 249 ? 2.603 11.171 12.316 1.00 80.19 249 GLY A O 1
ATOM 1923 N N . GLY A 1 250 ? 1.965 9.036 12.014 1.00 66.38 250 GLY A N 1
ATOM 1924 C CA . GLY A 1 250 ? 2.991 8.649 11.057 1.00 66.38 250 GLY A CA 1
ATOM 1925 C C . GLY A 1 250 ? 2.728 9.165 9.641 1.00 66.38 250 GLY A C 1
ATOM 1926 O O . GLY A 1 250 ? 1.816 9.948 9.372 1.00 66.38 250 GLY A O 1
ATOM 1927 N N . PHE A 1 251 ? 3.547 8.703 8.696 1.00 78.06 251 PHE A N 1
ATOM 1928 C CA . PHE A 1 251 ? 3.445 9.085 7.289 1.00 78.06 251 PHE A CA 1
ATOM 1929 C C . PHE A 1 251 ? 2.227 8.422 6.622 1.00 78.06 251 PHE A C 1
ATOM 1931 O O . PHE A 1 251 ? 2.299 7.282 6.164 1.00 78.06 251 PHE A O 1
ATOM 1938 N N . SER A 1 252 ? 1.109 9.153 6.568 1.00 84.25 252 SER A N 1
ATOM 1939 C CA . SER A 1 252 ? -0.096 8.789 5.813 1.00 84.25 252 SER A CA 1
ATOM 1940 C C . SER A 1 252 ? -0.090 9.470 4.449 1.00 84.25 252 SER A C 1
ATOM 1942 O O . SER A 1 252 ? -0.167 10.697 4.373 1.00 84.25 252 SER A O 1
ATOM 1944 N N . ALA A 1 253 ? -0.024 8.701 3.363 1.00 85.56 253 ALA A N 1
ATOM 1945 C CA . ALA A 1 253 ? 0.178 9.257 2.027 1.00 85.56 253 ALA A CA 1
ATOM 1946 C C . ALA A 1 253 ? -0.648 8.573 0.936 1.00 85.56 253 ALA A C 1
ATOM 1948 O O . ALA A 1 253 ? -1.105 7.431 1.063 1.00 85.56 253 ALA A O 1
ATOM 1949 N N . PHE A 1 254 ? -0.859 9.298 -0.163 1.00 87.62 254 PHE A N 1
ATOM 1950 C CA . PHE A 1 254 ? -1.609 8.789 -1.302 1.00 87.62 254 PHE A CA 1
ATOM 1951 C C . PHE A 1 254 ? -1.257 9.444 -2.639 1.00 87.62 254 PHE A C 1
ATOM 1953 O O . PHE A 1 254 ? -1.072 10.656 -2.707 1.00 87.62 254 PHE A O 1
ATOM 1960 N N . PRO A 1 255 ? -1.286 8.683 -3.744 1.00 85.31 255 PRO A N 1
ATOM 1961 C CA . PRO A 1 255 ? -1.094 9.223 -5.079 1.00 85.31 255 PRO A CA 1
ATOM 1962 C C . PRO A 1 255 ? -2.248 10.135 -5.498 1.00 85.31 255 PRO A C 1
ATOM 1964 O O . PRO A 1 255 ? -3.428 9.830 -5.271 1.00 85.31 255 PRO A O 1
ATOM 1967 N N . ILE A 1 256 ? -1.902 11.219 -6.189 1.00 83.06 256 ILE A N 1
ATOM 1968 C CA . ILE A 1 256 ? -2.851 12.118 -6.840 1.00 83.06 256 ILE A CA 1
ATOM 1969 C C . ILE A 1 256 ? -2.744 11.904 -8.352 1.00 83.06 256 ILE A C 1
ATOM 1971 O O . ILE A 1 256 ? -1.767 12.268 -9.008 1.00 83.06 256 ILE A O 1
ATOM 1975 N N . PHE A 1 257 ? -3.790 11.306 -8.919 1.00 79.81 257 PHE A N 1
ATOM 1976 C CA . PHE A 1 257 ? -3.961 11.225 -10.366 1.00 79.81 257 PHE A CA 1
ATOM 1977 C C . PHE A 1 257 ? -4.581 12.529 -10.866 1.00 79.81 257 PHE A C 1
ATOM 1979 O O . PHE A 1 257 ? -5.566 12.994 -10.287 1.00 79.81 257 PHE A O 1
ATOM 1986 N N . ASP A 1 258 ? -4.032 13.108 -11.941 1.00 62.19 258 ASP A N 1
ATOM 1987 C CA . ASP A 1 258 ? -4.595 14.307 -12.570 1.00 62.19 258 ASP A CA 1
ATOM 1988 C C . ASP A 1 258 ? -6.015 14.010 -13.059 1.00 62.19 258 ASP A C 1
ATOM 1990 O O . ASP A 1 258 ? -6.256 13.407 -14.104 1.00 62.19 258 ASP A O 1
ATOM 1994 N N . ARG A 1 259 ? -6.975 14.407 -12.235 1.00 54.53 259 ARG A N 1
ATOM 1995 C CA . ARG A 1 259 ? -8.386 14.487 -12.566 1.00 54.53 259 ARG A CA 1
ATOM 1996 C C . ARG A 1 259 ? -8.794 15.931 -12.377 1.00 54.53 259 ARG A C 1
ATOM 1998 O O . ARG A 1 259 ? -9.610 16.245 -11.511 1.00 54.53 259 ARG A O 1
ATOM 2005 N N . SER A 1 260 ? -8.235 16.815 -13.191 1.00 40.47 260 SER A N 1
ATOM 2006 C CA . SER A 1 260 ? -8.816 18.129 -13.436 1.00 40.47 260 SER A CA 1
ATOM 2007 C C . SER A 1 260 ? -10.290 17.958 -13.878 1.00 40.47 260 SER A C 1
ATOM 2009 O O . SER A 1 260 ? -10.607 17.706 -15.034 1.00 40.47 260 SER A O 1
ATOM 2011 N N . GLY A 1 261 ? -11.217 18.011 -12.910 1.00 39.44 261 GLY A N 1
ATOM 2012 C CA . GLY A 1 261 ? -12.632 18.351 -13.115 1.00 39.44 261 GLY A CA 1
ATOM 2013 C C . GLY A 1 261 ? -13.725 17.304 -12.836 1.00 39.44 261 GLY A C 1
ATOM 2014 O O . GLY A 1 261 ? -14.866 17.705 -12.631 1.00 39.44 261 GLY A O 1
ATOM 2015 N N . TRP A 1 262 ? -13.463 15.991 -12.788 1.00 39.31 262 TRP A N 1
ATOM 2016 C CA . TRP A 1 262 ? -14.571 15.020 -12.980 1.00 39.31 262 TRP A CA 1
ATOM 2017 C C . TRP A 1 262 ? -15.083 14.273 -11.737 1.00 39.31 262 TRP A C 1
ATOM 2019 O O . TRP A 1 262 ? -16.233 13.825 -11.732 1.00 39.31 262 TRP A O 1
ATOM 2029 N N . ALA A 1 263 ? -14.295 14.151 -10.662 1.00 41.81 263 ALA A N 1
ATOM 2030 C CA . ALA A 1 263 ? -14.721 13.395 -9.474 1.00 41.81 263 ALA A CA 1
ATOM 2031 C C . ALA A 1 263 ? -15.825 14.111 -8.671 1.00 41.81 263 ALA A C 1
ATOM 2033 O O . ALA A 1 263 ? -16.743 13.460 -8.173 1.00 41.81 263 ALA A O 1
ATOM 2034 N N . LEU A 1 264 ? -15.802 15.449 -8.622 1.00 43.19 264 LEU A N 1
ATOM 2035 C CA . LEU A 1 264 ? -16.877 16.222 -7.993 1.00 43.19 264 LEU A CA 1
ATOM 2036 C C . LEU A 1 264 ? -18.181 16.130 -8.803 1.00 43.19 264 LEU A C 1
ATOM 2038 O O . LEU A 1 264 ? -19.251 16.010 -8.219 1.00 43.19 264 LEU A O 1
ATOM 2042 N N . ALA A 1 265 ? -18.121 16.076 -10.137 1.00 35.78 265 ALA A N 1
ATOM 2043 C CA . ALA A 1 265 ? -19.321 16.038 -10.977 1.00 35.78 265 ALA A CA 1
ATOM 2044 C C . ALA A 1 265 ? -20.150 14.746 -10.814 1.00 35.78 265 ALA A C 1
ATOM 2046 O O . ALA A 1 265 ? -21.382 14.794 -10.838 1.00 35.78 265 ALA A O 1
ATOM 2047 N N . ARG A 1 266 ? -19.511 13.586 -10.587 1.00 40.44 266 ARG A N 1
ATOM 2048 C CA . ARG A 1 266 ? -20.235 12.308 -10.425 1.00 40.44 266 ARG A CA 1
ATOM 2049 C C . ARG A 1 266 ? -20.950 12.160 -9.080 1.00 40.44 266 ARG A C 1
ATOM 2051 O O . ARG A 1 266 ? -21.984 11.500 -9.038 1.00 40.44 266 ARG A O 1
ATOM 2058 N N . MET A 1 267 ? -20.469 12.801 -8.012 1.00 40.69 267 MET A N 1
ATOM 2059 C CA . MET A 1 267 ? -21.179 12.811 -6.722 1.00 40.69 267 MET A CA 1
ATOM 2060 C C . MET A 1 267 ? -22.469 13.643 -6.759 1.00 40.69 267 MET A C 1
ATOM 2062 O O . MET A 1 267 ? -23.426 13.306 -6.068 1.00 40.69 267 MET A O 1
ATOM 2066 N N . TRP A 1 268 ? -22.529 14.686 -7.593 1.00 37.16 268 TRP A N 1
ATOM 2067 C CA . TRP A 1 268 ? -23.714 15.544 -7.721 1.00 37.16 268 TRP A CA 1
ATOM 2068 C C . TRP A 1 268 ? -24.703 15.072 -8.797 1.00 37.16 268 TRP A C 1
ATOM 2070 O O . TRP A 1 268 ? -25.905 15.302 -8.665 1.00 37.16 268 TRP A O 1
ATOM 2080 N N . ALA A 1 269 ? -24.243 14.342 -9.818 1.00 33.91 269 ALA A N 1
ATOM 2081 C CA . ALA A 1 269 ? -25.121 13.796 -10.857 1.00 33.91 269 ALA A CA 1
ATOM 2082 C C . ALA A 1 269 ? -26.074 12.693 -10.343 1.00 33.91 269 ALA A C 1
ATOM 2084 O O . ALA A 1 269 ? -27.160 12.518 -10.889 1.00 33.91 269 ALA A O 1
ATOM 2085 N N . GLY A 1 270 ? -25.721 11.991 -9.258 1.00 30.19 270 GLY A N 1
ATOM 2086 C CA . GLY A 1 270 ? -26.532 10.911 -8.674 1.00 30.19 270 GLY A CA 1
ATOM 2087 C C . GLY A 1 270 ? -27.799 11.350 -7.922 1.00 30.19 270 GLY A C 1
ATOM 2088 O O . GLY A 1 270 ? -28.538 10.492 -7.447 1.00 30.19 270 GLY A O 1
ATOM 2089 N N . LYS A 1 271 ? -28.069 12.659 -7.802 1.00 36.72 271 LYS A N 1
ATOM 2090 C CA . LYS A 1 271 ? -29.283 13.202 -7.154 1.00 36.72 271 LYS A CA 1
ATOM 2091 C C . LYS A 1 271 ? -30.197 14.015 -8.079 1.00 36.72 271 LYS A C 1
ATOM 2093 O O . LYS A 1 271 ? -31.188 14.563 -7.609 1.00 36.72 271 LYS A O 1
ATOM 2098 N N . LEU A 1 272 ? -29.931 14.055 -9.385 1.00 31.67 272 LEU A N 1
ATOM 2099 C CA . LEU A 1 272 ? -30.783 14.743 -10.364 1.00 31.67 272 LEU A CA 1
ATOM 2100 C C . LEU A 1 272 ? -31.508 13.743 -11.273 1.00 31.67 272 LEU A C 1
ATOM 2102 O O . LEU A 1 272 ? -31.291 13.698 -12.479 1.00 31.67 272 LEU A O 1
ATOM 2106 N N . VAL A 1 273 ? -32.418 12.957 -10.693 1.00 34.91 273 VAL A N 1
ATOM 2107 C CA . VAL A 1 273 ? -33.504 12.319 -11.453 1.00 34.91 273 VAL A CA 1
ATOM 2108 C C . VAL A 1 273 ? -34.836 12.687 -10.806 1.00 34.91 273 VAL A C 1
ATOM 2110 O O . VAL A 1 273 ? -35.413 11.920 -10.048 1.00 34.91 273 VAL A O 1
ATOM 2113 N N . SER A 1 274 ? -35.326 13.881 -11.133 1.00 35.34 274 SER A N 1
ATOM 2114 C CA . SER A 1 274 ? -36.759 14.128 -11.324 1.00 35.34 274 SER A CA 1
ATOM 2115 C C . SER A 1 274 ? -36.944 15.411 -12.141 1.00 35.34 274 SER A C 1
ATOM 2117 O O . SER A 1 274 ? -37.008 16.509 -11.600 1.00 35.34 274 SER A O 1
ATOM 2119 N N . GLY A 1 275 ? -36.954 15.225 -13.463 1.00 36.94 275 GLY A N 1
ATOM 2120 C CA . GLY A 1 275 ? -37.608 16.056 -14.476 1.00 36.94 275 GLY A CA 1
ATOM 2121 C C . GLY A 1 275 ? -37.468 17.573 -14.402 1.00 36.94 275 GLY A C 1
ATOM 2122 O O . GLY A 1 275 ? -38.334 18.207 -13.827 1.00 36.94 275 GLY A O 1
ATOM 2123 N N . VAL A 1 276 ? -36.510 18.137 -15.148 1.00 30.09 276 VAL A N 1
ATOM 2124 C CA . VAL A 1 276 ? -36.769 19.214 -16.126 1.00 30.09 276 VAL A CA 1
ATOM 2125 C C . VAL A 1 276 ? -35.682 19.139 -17.206 1.00 30.09 276 VAL A C 1
ATOM 2127 O O . VAL A 1 276 ? -34.496 19.256 -16.910 1.00 30.09 276 VAL A O 1
ATOM 2130 N N . SER A 1 277 ? -36.068 18.925 -18.463 1.00 29.56 277 SER A N 1
ATOM 2131 C CA . SER A 1 277 ? -35.165 19.070 -19.609 1.00 29.56 277 SER A CA 1
ATOM 2132 C C . SER A 1 277 ? -34.915 20.556 -19.867 1.00 29.56 277 SER A C 1
ATOM 2134 O O . SER A 1 277 ? -35.860 21.285 -20.155 1.00 29.56 277 SER A O 1
ATOM 2136 N N . PHE A 1 278 ? -33.660 21.003 -19.817 1.00 29.50 278 PHE A N 1
ATOM 2137 C CA . PHE A 1 278 ? -33.261 22.295 -20.375 1.00 29.50 278 PHE A CA 1
ATOM 2138 C C . PHE A 1 278 ? -32.163 22.101 -21.420 1.00 29.50 278 PHE A C 1
ATOM 2140 O O . PHE A 1 278 ? -31.172 21.408 -21.200 1.00 29.50 278 PHE A O 1
ATOM 2147 N N . LEU A 1 279 ? -32.412 22.699 -22.585 1.00 28.73 279 LEU A N 1
ATOM 2148 C CA . LEU A 1 279 ? -31.542 22.765 -23.754 1.00 28.73 279 LEU A CA 1
ATOM 2149 C C . LEU A 1 279 ? -30.174 23.360 -23.392 1.00 28.73 279 LEU A C 1
ATOM 2151 O O . LEU A 1 279 ? -30.098 24.453 -22.835 1.00 28.73 279 LEU A O 1
ATOM 2155 N N . ILE A 1 280 ? -29.098 22.664 -23.764 1.00 31.81 280 ILE A N 1
ATOM 2156 C CA . ILE A 1 280 ? -27.733 23.189 -23.684 1.00 31.81 280 ILE A CA 1
ATOM 2157 C C . ILE A 1 280 ? -27.509 24.078 -24.911 1.00 31.81 280 ILE A C 1
ATOM 2159 O O . ILE A 1 280 ? -27.316 23.579 -26.018 1.00 31.81 280 ILE A O 1
ATOM 2163 N N . ALA A 1 281 ? -27.531 25.394 -24.713 1.00 27.38 281 ALA A N 1
ATOM 2164 C CA . ALA A 1 281 ? -27.018 26.364 -25.671 1.00 27.38 281 ALA A CA 1
ATOM 2165 C C . ALA A 1 281 ? -25.829 27.105 -25.044 1.00 27.38 281 ALA A C 1
ATOM 2167 O O . ALA A 1 281 ? -25.965 27.735 -24.000 1.00 27.38 281 ALA A O 1
ATOM 2168 N N . GLY A 1 282 ? -24.676 26.948 -25.701 1.00 34.34 282 GLY A N 1
ATOM 2169 C CA . GLY A 1 282 ? -23.411 27.678 -25.586 1.00 34.34 282 GLY A CA 1
ATOM 2170 C C . GLY A 1 282 ? -23.150 28.546 -24.355 1.00 34.34 282 GLY A C 1
ATOM 2171 O O . GLY A 1 282 ? -23.648 29.661 -24.261 1.00 34.34 282 GLY A O 1
ATOM 2172 N N . LEU A 1 283 ? -22.201 28.109 -23.525 1.00 28.78 283 LEU A N 1
ATOM 2173 C CA . LEU A 1 283 ? -21.357 29.011 -22.745 1.00 28.78 283 LEU A CA 1
ATOM 2174 C C . LEU A 1 283 ? -19.897 28.604 -22.951 1.00 28.78 283 LEU A C 1
ATOM 2176 O O . LEU A 1 283 ? -19.442 27.550 -22.513 1.00 28.78 283 LEU A O 1
ATOM 2180 N N . GLN A 1 284 ? -19.208 29.465 -23.695 1.00 27.66 284 GLN A N 1
ATOM 2181 C CA . GLN A 1 284 ? -17.765 29.524 -23.863 1.00 27.66 284 GLN A CA 1
ATOM 2182 C C . GLN A 1 284 ? -17.104 29.461 -22.476 1.00 27.66 284 GLN A C 1
ATOM 2184 O O . GLN A 1 284 ? -17.306 30.356 -21.655 1.00 27.66 284 GLN A O 1
ATOM 2189 N N . PHE A 1 285 ? -16.330 28.410 -22.200 1.00 25.08 285 PHE A N 1
ATOM 2190 C CA . PHE A 1 285 ? -15.498 28.368 -21.002 1.00 25.08 285 PHE A CA 1
ATOM 2191 C C . PHE A 1 285 ? -14.407 29.432 -21.139 1.00 25.08 285 PHE A C 1
ATOM 2193 O O . PHE A 1 285 ? -13.561 29.361 -22.031 1.00 25.08 285 PHE A O 1
ATOM 2200 N N . CYS A 1 286 ? -14.446 30.427 -20.255 1.00 23.02 286 CYS A N 1
ATOM 2201 C CA . CYS A 1 286 ? -13.346 31.353 -20.059 1.00 23.02 286 CYS A CA 1
ATOM 2202 C C . CYS A 1 286 ? -12.210 30.562 -19.395 1.00 23.02 286 CYS A C 1
ATOM 2204 O O . CYS A 1 286 ? -12.226 30.311 -18.192 1.00 23.02 286 CYS A O 1
ATOM 2206 N N . SER A 1 287 ? -11.258 30.111 -20.210 1.00 30.44 287 SER A N 1
ATOM 2207 C CA . SER A 1 287 ? -9.882 29.908 -19.768 1.00 30.44 287 SER A CA 1
ATOM 2208 C C . SER A 1 287 ? -9.406 31.256 -19.255 1.00 30.44 287 SER A C 1
ATOM 2210 O O . SER A 1 287 ? -9.261 32.156 -20.068 1.00 30.44 287 SER A O 1
ATOM 2212 N N . ASP A 1 288 ? -9.297 31.423 -17.941 1.00 26.11 288 ASP A N 1
ATOM 2213 C CA . ASP A 1 288 ? -8.220 32.156 -17.270 1.00 26.11 288 ASP A CA 1
ATOM 2214 C C . ASP A 1 288 ? -8.498 32.214 -15.760 1.00 26.11 288 ASP A C 1
ATOM 2216 O O . ASP A 1 288 ? -9.637 32.336 -15.316 1.00 26.11 288 ASP A O 1
ATOM 2220 N N . VAL A 1 289 ? -7.414 32.149 -14.985 1.00 29.45 289 VAL A N 1
ATOM 2221 C CA . VAL A 1 289 ? -7.324 32.072 -13.513 1.00 29.45 289 VAL A CA 1
ATOM 2222 C C . VAL A 1 289 ? -7.437 30.658 -12.925 1.00 29.45 289 VAL A C 1
ATOM 2224 O O . VAL A 1 289 ? -8.400 30.317 -12.257 1.00 29.45 289 VAL A O 1
ATOM 2227 N N . LEU A 1 290 ? -6.365 29.875 -13.085 1.00 26.42 290 LEU A N 1
ATOM 2228 C CA . LEU A 1 290 ? -5.755 29.072 -12.011 1.00 26.42 290 LEU A CA 1
ATOM 2229 C C . LEU A 1 290 ? -4.262 28.873 -12.344 1.00 26.42 290 LEU A C 1
ATOM 2231 O O . LEU A 1 290 ? -3.777 27.775 -12.593 1.00 26.42 290 LEU A O 1
ATOM 2235 N N . SER A 1 291 ? -3.515 29.980 -12.368 1.00 22.38 291 SER A N 1
ATOM 2236 C CA . SER A 1 291 ? -2.061 29.935 -12.190 1.00 22.38 291 SER A CA 1
ATOM 2237 C C . SER A 1 291 ? -1.797 29.742 -10.698 1.00 22.38 291 SER A C 1
ATOM 2239 O O . SER A 1 291 ? -1.662 30.718 -9.959 1.00 22.38 291 SER A O 1
ATOM 2241 N N . VAL A 1 292 ? -1.737 28.494 -10.240 1.00 27.52 292 VAL A N 1
ATOM 2242 C CA . VAL A 1 292 ? -1.224 28.187 -8.902 1.00 27.52 292 VAL A CA 1
ATOM 2243 C C . VAL A 1 292 ? 0.300 28.261 -8.979 1.00 27.52 292 VAL A C 1
ATOM 2245 O O . VAL A 1 292 ? 0.960 27.331 -9.431 1.00 27.52 292 VAL A O 1
ATOM 2248 N N . LYS A 1 293 ? 0.866 29.405 -8.585 1.00 23.42 293 LYS A N 1
ATOM 2249 C CA . LYS A 1 293 ? 2.258 29.451 -8.122 1.00 23.42 293 LYS A CA 1
ATOM 2250 C C . LYS A 1 293 ? 2.281 29.023 -6.650 1.00 23.42 293 LYS A C 1
ATOM 2252 O O . LYS A 1 293 ? 1.345 29.365 -5.926 1.00 23.42 293 LYS A O 1
ATOM 2257 N N . PRO A 1 294 ? 3.315 28.290 -6.209 1.00 30.80 294 PRO A N 1
ATOM 2258 C CA . PRO A 1 294 ? 3.348 27.697 -4.885 1.00 30.80 294 PRO A CA 1
ATOM 2259 C C . PRO A 1 294 ? 3.552 28.808 -3.855 1.00 30.80 294 PRO A C 1
ATOM 2261 O O . PRO A 1 294 ? 4.510 29.577 -3.933 1.00 30.80 294 PRO A O 1
ATOM 2264 N N . LEU A 1 295 ? 2.632 28.910 -2.904 1.00 27.02 295 LEU A N 1
ATOM 2265 C CA . LEU A 1 295 ? 2.793 29.722 -1.708 1.00 27.02 295 LEU A CA 1
ATOM 2266 C C . LEU A 1 295 ? 2.590 28.815 -0.501 1.00 27.02 295 LEU A C 1
ATOM 2268 O O . LEU A 1 295 ? 1.681 27.990 -0.473 1.00 27.02 295 LEU A O 1
ATOM 2272 N N . ALA A 1 296 ? 3.522 28.976 0.432 1.00 25.75 296 ALA A N 1
ATOM 2273 C CA . ALA A 1 296 ? 3.718 28.224 1.655 1.00 25.75 296 ALA A CA 1
ATOM 2274 C C . ALA A 1 296 ? 2.425 27.896 2.416 1.00 25.75 296 ALA A C 1
ATOM 2276 O O . ALA A 1 296 ? 1.455 28.650 2.373 1.00 25.75 296 ALA A O 1
ATOM 2277 N N . ALA A 1 297 ? 2.482 26.784 3.154 1.00 31.39 297 ALA A N 1
ATOM 2278 C CA . ALA A 1 297 ? 1.488 26.297 4.100 1.00 31.39 297 ALA A CA 1
ATOM 2279 C C . ALA A 1 297 ? 0.693 27.426 4.784 1.00 31.39 297 ALA A C 1
ATOM 2281 O O . ALA A 1 297 ? 1.154 28.060 5.734 1.00 31.39 297 ALA A O 1
ATOM 2282 N N . VAL A 1 298 ? -0.533 27.659 4.312 1.00 25.56 298 VAL A N 1
ATOM 2283 C CA . VAL A 1 298 ? -1.528 28.446 5.040 1.00 25.56 298 VAL A CA 1
ATOM 2284 C C . VAL A 1 298 ? -2.405 27.459 5.793 1.00 25.56 298 VAL A C 1
ATOM 2286 O O . VAL A 1 298 ? -3.222 26.744 5.218 1.00 25.56 298 VAL A O 1
ATOM 2289 N N . SER A 1 299 ? -2.203 27.425 7.105 1.00 28.69 299 SER A N 1
ATOM 2290 C CA . SER A 1 299 ? -3.016 26.686 8.063 1.00 28.69 299 SER A CA 1
ATOM 2291 C C . SER A 1 299 ? -4.493 27.106 7.967 1.00 28.69 299 SER A C 1
ATOM 2293 O O . SER A 1 299 ? -4.862 28.235 8.299 1.00 28.69 299 SER A O 1
ATOM 2295 N N . LEU A 1 300 ? -5.361 26.192 7.525 1.00 33.41 300 LEU A N 1
ATOM 2296 C CA . LEU A 1 300 ? -6.825 26.325 7.552 1.00 33.41 300 LEU A CA 1
ATOM 2297 C C . LEU A 1 300 ? -7.356 26.063 8.980 1.00 33.41 300 LEU A C 1
ATOM 2299 O O . LEU A 1 300 ? -8.118 25.132 9.208 1.00 33.41 300 LEU A O 1
ATOM 2303 N N . ARG A 1 301 ? -6.931 26.864 9.966 1.00 37.25 301 ARG A N 1
ATOM 2304 C CA . ARG A 1 301 ? -7.028 26.522 11.404 1.00 37.25 301 ARG A CA 1
ATOM 2305 C C . ARG A 1 301 ? -8.288 26.941 12.173 1.00 37.25 301 ARG A C 1
ATOM 2307 O O . ARG A 1 301 ? -8.283 26.838 13.389 1.00 37.25 301 ARG A O 1
ATOM 2314 N N . SER A 1 302 ? -9.336 27.512 11.562 1.00 31.84 302 SER A N 1
ATOM 2315 C CA . SER A 1 302 ? -10.398 28.105 12.415 1.00 31.84 302 SER A CA 1
ATOM 2316 C C . SER A 1 302 ? -11.830 28.187 11.882 1.00 31.84 302 SER A C 1
ATOM 2318 O O . SER A 1 302 ? -12.733 28.312 12.697 1.00 31.84 302 SER A O 1
ATOM 2320 N N . ARG A 1 303 ? -12.112 28.085 10.575 1.00 34.59 303 ARG A N 1
ATOM 2321 C CA . ARG A 1 303 ? -13.494 28.312 10.079 1.00 34.59 303 ARG A CA 1
ATOM 2322 C C . ARG A 1 303 ? -14.380 27.065 9.975 1.00 34.59 303 ARG A C 1
ATOM 2324 O O . ARG A 1 303 ? -15.569 27.203 9.710 1.00 34.59 303 ARG A O 1
ATOM 2331 N N . ARG A 1 304 ? -13.826 25.856 10.131 1.00 41.47 304 ARG A N 1
ATOM 2332 C CA . ARG A 1 304 ? -14.560 24.595 9.886 1.00 41.47 304 ARG A CA 1
ATOM 2333 C C . ARG A 1 304 ? -15.390 24.146 11.095 1.00 41.47 304 ARG A C 1
ATOM 2335 O O . ARG A 1 304 ? -16.510 23.681 10.906 1.00 41.47 304 ARG A O 1
ATOM 2342 N N . LYS A 1 305 ? -14.878 24.344 12.316 1.00 41.62 305 LYS A N 1
ATOM 2343 C CA . LYS A 1 305 ? -15.537 23.922 13.564 1.00 41.62 305 LYS A CA 1
ATOM 2344 C C . LYS A 1 305 ? -16.881 24.629 13.777 1.00 41.62 305 LYS A C 1
ATOM 2346 O O . LYS A 1 305 ? -17.899 23.970 13.965 1.00 41.62 305 LYS A O 1
ATOM 2351 N N . ASP A 1 306 ? -16.911 25.944 13.563 1.00 38.59 306 ASP A N 1
ATOM 2352 C CA . ASP A 1 306 ? -18.112 26.774 13.748 1.00 38.59 306 ASP A CA 1
ATOM 2353 C C . ASP A 1 306 ? -19.285 26.381 12.823 1.00 38.59 306 ASP A C 1
ATOM 2355 O O . ASP A 1 306 ? -20.460 26.536 13.171 1.00 38.59 306 ASP A O 1
ATOM 2359 N N . LEU A 1 307 ? -18.992 25.848 11.631 1.00 40.94 307 LEU A N 1
ATOM 2360 C CA . LEU A 1 307 ? -20.005 25.489 10.632 1.00 40.94 307 LEU A CA 1
ATOM 2361 C C . LEU A 1 307 ? -20.629 24.104 10.862 1.00 40.94 307 LEU A C 1
ATOM 2363 O O . LEU A 1 307 ? -21.799 23.925 10.527 1.00 40.94 307 LEU A O 1
ATOM 2367 N N . CYS A 1 308 ? -19.897 23.139 11.433 1.00 42.12 308 CYS A N 1
ATOM 2368 C CA . CYS A 1 308 ? -20.479 21.840 11.797 1.00 42.12 308 CYS A CA 1
ATOM 2369 C C . CYS A 1 308 ? -21.126 21.889 13.202 1.00 42.12 308 CYS A C 1
ATOM 2371 O O . CYS A 1 308 ? -22.230 21.376 13.366 1.00 42.12 308 CYS A O 1
ATOM 2373 N N . GLU A 1 309 ? -20.545 22.597 14.183 1.00 39.09 309 GLU A N 1
ATOM 2374 C CA . GLU A 1 309 ? -21.140 22.749 15.531 1.00 39.09 309 GLU A CA 1
ATOM 2375 C C . GLU A 1 309 ? -22.456 23.556 15.521 1.00 39.09 309 GLU A C 1
ATOM 2377 O O . GLU A 1 309 ? -23.353 23.339 16.342 1.00 39.09 309 GLU A O 1
ATOM 2382 N N . SER A 1 310 ? -22.627 24.478 14.565 1.00 37.38 310 SER A N 1
ATOM 2383 C CA . SER A 1 310 ? -23.890 25.214 14.404 1.00 37.38 310 SER A CA 1
ATOM 2384 C C . SER A 1 310 ? -25.049 24.339 13.910 1.00 37.38 310 SER A C 1
ATOM 2386 O O . SER A 1 310 ? -26.204 24.667 14.197 1.00 37.38 310 SER A O 1
ATOM 2388 N N . LYS A 1 311 ? -24.779 23.196 13.255 1.00 38.94 311 LYS A N 1
ATOM 2389 C CA . LYS A 1 311 ? -25.819 22.211 12.915 1.00 38.94 311 LYS A CA 1
ATOM 2390 C C . LYS A 1 311 ? -26.349 21.487 14.153 1.00 38.94 311 LYS A C 1
ATOM 2392 O O . LYS A 1 311 ? -27.569 21.440 14.310 1.00 38.94 311 LYS A O 1
ATOM 2397 N N . GLU A 1 312 ? -25.480 21.036 15.062 1.00 37.81 312 GLU A N 1
ATOM 2398 C CA . GLU A 1 312 ? -25.900 20.379 16.315 1.00 37.81 312 GLU A CA 1
ATOM 2399 C C . GLU A 1 312 ? -26.742 21.307 17.201 1.00 37.81 312 GLU A C 1
ATOM 2401 O O . GLU A 1 312 ? -27.779 20.904 17.735 1.00 37.81 312 GLU A O 1
ATOM 2406 N N . LYS A 1 313 ? -26.371 22.592 17.300 1.00 36.69 313 LYS A N 1
ATOM 2407 C CA . LYS A 1 313 ? -27.178 23.576 18.043 1.00 36.69 313 LYS A CA 1
ATOM 2408 C C . LYS A 1 313 ? -28.527 23.870 17.376 1.00 36.69 313 LYS A C 1
ATOM 2410 O O . LYS A 1 313 ? -29.493 24.161 18.081 1.00 36.69 313 LYS A O 1
ATOM 2415 N N . SER A 1 314 ? -28.625 23.768 16.048 1.00 38.03 314 SER A N 1
ATOM 2416 C CA . SER A 1 314 ? -29.890 23.980 15.329 1.00 38.03 314 SER A CA 1
ATOM 2417 C C . SER A 1 314 ? -30.867 22.804 15.460 1.00 38.03 314 SER A C 1
ATOM 2419 O O . SER A 1 314 ? -32.075 23.029 15.525 1.00 38.03 314 SER A O 1
ATOM 2421 N N . GLU A 1 315 ? -30.372 21.567 15.593 1.00 37.94 315 GLU A N 1
ATOM 2422 C CA . GLU A 1 315 ? -31.223 20.388 15.813 1.00 37.94 315 GLU A CA 1
ATOM 2423 C C . GLU A 1 315 ? -31.727 20.286 17.261 1.00 37.94 315 GLU A C 1
ATOM 2425 O O . GLU A 1 315 ? -32.841 19.808 17.493 1.00 37.94 315 GLU A O 1
ATOM 2430 N N . TYR A 1 316 ? -30.989 20.828 18.237 1.00 32.97 316 TYR A N 1
ATOM 2431 C CA . TYR A 1 316 ? -31.453 20.901 19.629 1.00 32.97 316 TYR A CA 1
ATOM 2432 C C . TYR A 1 316 ? -32.470 22.028 19.881 1.00 32.97 316 TYR A C 1
ATOM 2434 O O . TYR A 1 316 ? -33.337 21.901 20.748 1.00 32.97 316 TYR A O 1
ATOM 2442 N N . ALA A 1 317 ? -32.442 23.104 19.087 1.00 34.59 317 ALA A N 1
ATOM 2443 C CA . ALA A 1 317 ? -33.405 24.206 19.180 1.00 34.59 317 ALA A CA 1
ATOM 2444 C C . ALA A 1 317 ? -34.804 23.871 18.605 1.00 34.59 317 ALA A C 1
ATOM 2446 O O . ALA A 1 317 ? -35.740 24.654 18.765 1.00 34.59 317 ALA A O 1
ATOM 2447 N N . GLY A 1 318 ? -34.971 22.706 17.962 1.00 34.19 318 GLY A N 1
ATOM 2448 C CA . GLY A 1 318 ? -36.226 22.263 17.339 1.00 34.19 318 GLY A CA 1
ATOM 2449 C C . GLY A 1 318 ? -37.180 21.458 18.236 1.00 34.19 318 GLY A C 1
ATOM 2450 O O . GLY A 1 318 ? -38.315 21.202 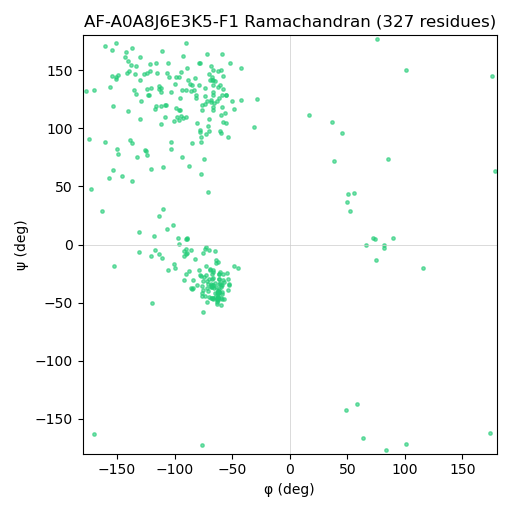17.833 1.00 34.19 318 GLY A O 1
ATOM 2451 N N . ARG A 1 319 ? -36.779 21.063 19.455 1.00 36.66 319 ARG A N 1
ATOM 2452 C CA . ARG A 1 319 ? -37.672 20.393 20.424 1.00 36.66 319 ARG A CA 1
ATOM 2453 C C . ARG A 1 319 ? -38.120 21.370 21.505 1.00 36.66 319 ARG A C 1
ATOM 2455 O O . ARG A 1 319 ? -37.573 21.409 22.606 1.00 36.66 319 ARG A O 1
ATOM 2462 N N . GLY A 1 320 ? -39.149 22.149 21.175 1.00 29.67 320 GLY A N 1
ATOM 2463 C CA . GLY A 1 320 ? -39.852 23.011 22.120 1.00 29.67 320 GLY A CA 1
ATOM 2464 C C . GLY A 1 320 ? -40.370 22.223 23.324 1.00 29.67 320 GLY A C 1
ATOM 2465 O O . GLY A 1 320 ? -41.374 21.515 23.233 1.00 29.67 320 GLY A O 1
ATOM 2466 N N . HIS A 1 321 ? -39.696 22.374 24.463 1.00 30.67 321 HIS A N 1
ATOM 2467 C CA . HIS A 1 321 ? -40.254 22.046 25.767 1.00 30.67 321 HIS A CA 1
ATOM 2468 C C . HIS A 1 321 ? -41.345 23.074 26.080 1.00 30.67 321 HIS A C 1
ATOM 2470 O O . HIS A 1 321 ? -41.067 24.242 26.343 1.00 30.67 321 HIS A O 1
ATOM 2476 N N . ARG A 1 322 ? -42.607 22.636 26.034 1.00 29.95 322 ARG A N 1
ATOM 2477 C CA . ARG A 1 322 ? -43.717 23.347 26.673 1.00 29.95 322 ARG A CA 1
ATOM 2478 C C . ARG A 1 322 ? -43.561 23.182 28.183 1.00 29.95 322 ARG A C 1
ATOM 2480 O O . ARG A 1 322 ? -43.877 22.123 28.717 1.00 29.95 322 ARG A O 1
ATOM 2487 N N . ALA A 1 323 ? -43.061 24.217 28.849 1.00 29.36 323 ALA A N 1
ATOM 2488 C CA . ALA A 1 323 ? -43.210 24.368 30.288 1.00 29.36 323 ALA A CA 1
ATOM 2489 C C . ALA A 1 323 ? -44.693 24.632 30.595 1.00 29.36 323 ALA A C 1
ATOM 2491 O O . ALA A 1 323 ? -45.294 25.553 30.042 1.00 29.36 323 ALA A O 1
ATOM 2492 N N . ILE A 1 324 ? -45.289 23.777 31.424 1.00 30.02 324 ILE A N 1
ATOM 2493 C CA . ILE A 1 324 ? -46.606 23.988 32.022 1.00 30.02 324 ILE A CA 1
ATOM 2494 C C . ILE A 1 324 ? -46.343 24.618 33.390 1.00 30.02 324 ILE A C 1
ATOM 2496 O O . ILE A 1 324 ? -45.800 23.960 34.274 1.00 30.02 324 ILE A O 1
ATOM 2500 N N . ASP A 1 325 ? -46.707 25.891 33.534 1.00 29.16 325 ASP A N 1
ATOM 2501 C CA . ASP A 1 325 ? -46.822 26.576 34.822 1.00 29.16 325 ASP A CA 1
ATOM 2502 C C . ASP A 1 325 ? -47.976 25.952 35.619 1.00 29.16 325 ASP A C 1
ATOM 2504 O O . ASP A 1 325 ? -49.137 26.023 35.208 1.00 29.16 325 ASP A O 1
ATOM 2508 N N . LEU A 1 326 ? -47.671 25.373 36.780 1.00 28.31 326 LEU A N 1
ATOM 2509 C CA . LEU A 1 326 ? -48.652 25.085 37.823 1.00 28.31 326 LEU A CA 1
ATOM 2510 C C . LEU A 1 326 ? -48.359 26.000 39.012 1.00 28.31 326 LEU A C 1
ATOM 2512 O O . LEU A 1 326 ? -47.424 25.775 39.778 1.00 28.31 326 LEU A O 1
ATOM 2516 N N . LYS A 1 327 ? -49.183 27.043 39.148 1.00 26.52 327 LYS A N 1
ATOM 2517 C CA . LYS A 1 327 ? -49.375 27.765 40.407 1.00 26.52 327 LYS A CA 1
ATOM 2518 C C . LYS A 1 327 ? -50.056 26.826 41.402 1.00 26.52 327 LYS A C 1
ATOM 2520 O O . LYS A 1 327 ? -51.096 26.257 41.079 1.00 26.52 327 LYS A O 1
ATOM 2525 N N . MET A 1 328 ? -49.489 26.711 42.596 1.00 29.58 328 MET A N 1
ATOM 2526 C CA . MET A 1 328 ? -50.190 26.222 43.779 1.00 29.58 328 MET A CA 1
ATOM 2527 C C . MET A 1 328 ? -50.432 27.417 44.701 1.00 29.58 328 MET A C 1
ATOM 2529 O O . MET A 1 328 ? -49.474 28.092 45.084 1.00 29.58 328 MET A O 1
ATOM 2533 N N . ASP A 1 329 ? -51.711 27.673 44.977 1.00 34.34 329 ASP A N 1
ATOM 2534 C CA . ASP A 1 329 ? -52.172 28.199 46.266 1.00 34.34 329 ASP A CA 1
ATOM 2535 C C . ASP A 1 329 ? -52.074 27.088 47.329 1.00 34.34 329 ASP A C 1
ATOM 2537 O O . ASP A 1 329 ? -52.220 25.897 46.948 1.00 34.34 329 ASP A O 1
#

Foldseek 3Di:
DDDDDDDPDPDPPPPDPPQDPFDQKDFLCVVCCVLAVLSLDAAAPDQFQQQLLQQQQSQLQSLCCLVPSDNFRWDSLCLQAPDDPVVDVVDHNRVHDDNVVSQVCCQPQNTDTCQQPPDDDDNSHRDHDDQTGPVRHGDPRPPGHFNHKDWQAPPDPCLQSVQSVCCVQRRKKKFKFWADPCQQVAADDADAHPPVDPDGTDIGMWIFRMWHADPNFTWTKIAGNRALVPHNGRIHTYGPDPCGRVRSRTTIMHTDHPPVPDSVVVVVVVPPPDDDDDDDDDDDDDPDDDPDDDDDDDDPPDDPVVSVVVVVVVVVVPDDDDDDDDDDD

Secondary structure (DSSP, 8-state):
-------SSSS------PPP---S-EEHHHHHTTT-GGGG---B--SSS-HHHHHHHHHHHHHHHHHHS---PBPHHHHHHHS--TTSTT--GGG---HHHHHHHHHHH-B-BTTTS----BTTBPPPPPSS-TTSPPP-TTSB--SEEEEE-TTSTTHHHHHHHHHHHH--EEEEEEE-GGGTT--SSEE---TT-SSPPEEEEEEEEEEEEETTEEEEEEE-SB-TTSTBTTEEEEETTTTGGGTTTS-EEEEE---SSSHHHHHHHTT--S---------------------------SSSHHHHHHHHHHHHTTS----------

Radius of gyration: 24.92 Å; Cα contacts (8 Å, |Δi|>4): 518; chains: 1; bounding box: 76×73×72 Å

Mean predicted aligned error: 13.63 Å

Solvent-accessible surface area (backbone atoms only — not comparable to full-atom values): 19794 Å² total; per-residue (Å²): 132,91,84,77,96,85,88,87,84,85,89,85,76,82,72,71,84,68,80,79,88,75,68,78,53,48,47,42,46,79,77,42,23,92,71,21,57,55,54,70,66,60,45,63,39,77,56,30,40,31,35,37,44,47,25,46,23,49,33,46,18,36,34,42,10,75,73,60,68,50,63,50,55,39,20,30,37,47,59,55,33,66,48,86,59,78,95,42,85,87,53,44,54,23,76,30,61,66,58,66,60,54,52,51,44,33,42,76,50,23,38,46,45,24,81,37,38,62,78,74,68,52,80,49,41,68,52,78,54,69,92,43,24,76,84,69,44,73,78,60,38,82,77,45,59,32,85,48,64,50,70,57,56,55,88,43,99,52,43,65,59,52,54,50,52,47,35,74,76,58,33,47,30,27,28,31,32,54,39,47,82,68,60,78,72,46,50,77,68,73,42,74,69,67,83,81,52,94,64,85,61,44,85,44,37,29,26,38,40,36,33,32,64,57,98,87,46,42,25,36,30,31,38,43,44,67,22,50,88,36,38,54,71,14,25,50,34,34,43,48,91,71,44,45,40,38,49,55,63,34,66,26,36,40,76,39,69,92,62,93,74,55,74,70,53,58,71,58,57,79,75,71,85,78,88,79,92,76,86,91,73,89,78,84,80,76,87,77,87,83,85,82,71,94,72,77,94,74,81,89,82,70,74,64,60,65,64,57,54,51,50,60,57,54,64,60,71,69,67,80,79,81,81,80,88,77,88,79,133